Protein AF-A0A946B2T3-F1 (afdb_monomer)

Mean predicted aligned error: 13.82 Å

pLDDT: mean 82.98, std 15.38, range [39.34, 98.25]

Radius of gyration: 23.54 Å; Cα contacts (8 Å, |Δi|>4): 328; chains: 1; bounding box: 48×39×71 Å

Secondary structure (DSSP, 8-state):
-EEESS--HHHHHHHHHHHHHSSS---EEEEEEEE-TTS-EEEEEEEES--HHHHHHHHHSS--------HHHHHHHHTTTS-HHHHHHHHHHHHHHHHTT-EEEE-TTSSEEEEEEE-TTS-EEEEEEEETTSEEEE--TTGGGSGGG--HHHHHHHHHHHHHHTTT--B-SSSSTTS--EEEGGGGGSHHHHHHHHHHHHHHHHHHH-

Structure (mmCIF, N/CA/C/O backbone):
data_AF-A0A946B2T3-F1
#
_entry.id   AF-A0A946B2T3-F1
#
loop_
_atom_site.group_PDB
_atom_site.id
_atom_site.type_symbol
_atom_site.label_atom_id
_atom_site.label_alt_id
_atom_site.label_comp_id
_atom_site.label_asym_id
_atom_site.label_entity_id
_atom_site.label_seq_id
_atom_site.pdbx_PDB_ins_code
_atom_site.Cartn_x
_atom_site.Cartn_y
_atom_site.Cartn_z
_atom_site.occupancy
_atom_site.B_iso_or_equiv
_atom_site.auth_seq_id
_atom_site.auth_comp_id
_atom_site.auth_asym_id
_atom_site.auth_atom_id
_atom_site.pdbx_PDB_model_num
ATOM 1 N N . MET A 1 1 ? 16.101 4.778 -28.679 1.00 66.50 1 MET A N 1
ATOM 2 C CA . MET A 1 1 ? 15.670 3.715 -29.608 1.00 66.50 1 MET A CA 1
ATOM 3 C C . MET A 1 1 ? 15.866 4.226 -31.021 1.00 66.50 1 MET A C 1
ATOM 5 O O . MET A 1 1 ? 15.474 5.356 -31.284 1.00 66.50 1 MET A O 1
ATOM 9 N N . ILE A 1 2 ? 16.512 3.437 -31.874 1.00 76.81 2 ILE A N 1
ATOM 10 C CA . ILE A 1 2 ? 16.735 3.723 -33.295 1.00 76.81 2 ILE A CA 1
ATOM 11 C C . ILE A 1 2 ? 15.983 2.657 -34.097 1.00 76.81 2 ILE A C 1
ATOM 13 O O . ILE A 1 2 ? 16.088 1.474 -33.778 1.00 76.81 2 ILE A O 1
ATOM 17 N N . ALA A 1 3 ? 15.224 3.072 -35.110 1.00 76.69 3 ALA A N 1
ATOM 18 C CA . ALA A 1 3 ? 14.497 2.179 -36.009 1.00 76.69 3 ALA A CA 1
ATOM 19 C C . ALA A 1 3 ? 14.925 2.451 -37.454 1.00 76.69 3 ALA A C 1
ATOM 21 O O . ALA A 1 3 ? 14.998 3.613 -37.857 1.00 76.69 3 ALA A O 1
ATOM 22 N N . ALA A 1 4 ? 15.227 1.393 -38.205 1.00 74.00 4 ALA A N 1
ATOM 23 C CA . ALA A 1 4 ? 15.617 1.471 -39.611 1.00 74.00 4 ALA A CA 1
ATOM 24 C C . ALA A 1 4 ? 15.256 0.171 -40.347 1.00 74.00 4 ALA A C 1
ATOM 26 O O . ALA A 1 4 ? 15.191 -0.892 -39.729 1.00 74.00 4 ALA A O 1
ATOM 27 N N . ASP A 1 5 ? 15.055 0.249 -41.663 1.00 70.69 5 ASP A N 1
ATOM 28 C CA . ASP A 1 5 ? 14.779 -0.928 -42.506 1.00 70.69 5 ASP A CA 1
ATOM 29 C C . ASP A 1 5 ? 15.997 -1.866 -42.593 1.00 70.69 5 ASP A C 1
ATOM 31 O O . ASP A 1 5 ? 15.859 -3.087 -42.642 1.00 70.69 5 ASP A O 1
ATOM 35 N N . GLU A 1 6 ? 17.198 -1.286 -42.543 1.00 78.19 6 GLU A N 1
ATOM 36 C CA . GLU A 1 6 ? 18.473 -1.987 -42.431 1.00 78.19 6 GLU A CA 1
ATOM 37 C C . GLU A 1 6 ? 19.379 -1.222 -41.458 1.00 78.19 6 GLU A C 1
ATOM 39 O O . GLU A 1 6 ? 19.522 -0.001 -41.553 1.00 78.19 6 GLU A O 1
ATOM 44 N N . ILE A 1 7 ? 19.993 -1.932 -40.509 1.00 77.25 7 ILE A N 1
ATOM 45 C CA . ILE A 1 7 ? 20.981 -1.361 -39.587 1.00 77.25 7 ILE A CA 1
ATOM 46 C C . ILE A 1 7 ? 22.373 -1.819 -40.048 1.00 77.25 7 ILE A C 1
ATOM 48 O O . ILE A 1 7 ? 22.697 -3.001 -39.895 1.00 77.25 7 ILE A O 1
ATOM 52 N N . PRO A 1 8 ? 23.218 -0.913 -40.585 1.00 80.06 8 PRO A N 1
ATOM 53 C CA . PRO A 1 8 ? 24.577 -1.252 -40.996 1.00 80.06 8 PRO A CA 1
ATOM 54 C C . PRO A 1 8 ? 25.415 -1.787 -39.833 1.00 80.06 8 PRO A C 1
ATOM 56 O O . PRO A 1 8 ? 25.218 -1.405 -38.674 1.00 80.06 8 PRO A O 1
ATOM 59 N N . LEU A 1 9 ? 26.399 -2.633 -40.140 1.00 74.06 9 LEU A N 1
ATOM 60 C CA . LEU A 1 9 ? 27.255 -3.265 -39.133 1.00 74.06 9 LEU A CA 1
ATOM 61 C C . LEU A 1 9 ? 28.015 -2.231 -38.285 1.00 74.06 9 LEU A C 1
ATOM 63 O O . LEU A 1 9 ? 28.226 -2.430 -37.090 1.00 74.06 9 LEU A O 1
ATOM 67 N N . GLU A 1 10 ? 28.401 -1.109 -38.884 1.00 79.88 10 GLU A N 1
ATOM 68 C CA . GLU A 1 10 ? 29.052 0.016 -38.217 1.00 79.88 10 GLU A CA 1
ATOM 69 C C . GLU A 1 10 ? 28.128 0.657 -37.178 1.00 79.88 10 GLU A C 1
ATOM 71 O O . GLU A 1 10 ? 28.558 0.931 -36.058 1.00 79.88 10 GLU A O 1
ATOM 76 N N . LEU A 1 11 ? 26.845 0.837 -37.513 1.00 79.25 11 LEU A N 1
ATOM 77 C CA . LEU A 1 11 ? 25.851 1.385 -36.592 1.00 79.25 11 LEU A CA 1
ATOM 78 C C . LEU A 1 11 ? 25.544 0.396 -35.463 1.00 79.25 11 LEU A C 1
ATOM 80 O O . LEU A 1 11 ? 25.465 0.806 -34.308 1.00 79.25 11 LEU A O 1
ATOM 84 N N . ALA A 1 12 ? 25.461 -0.903 -35.763 1.00 74.25 12 ALA A N 1
ATOM 85 C CA . ALA A 1 12 ? 25.332 -1.949 -34.748 1.00 74.25 12 ALA A CA 1
ATOM 86 C C . ALA A 1 12 ? 26.493 -1.917 -33.734 1.00 74.25 12 ALA A C 1
ATOM 88 O O . ALA A 1 12 ? 26.259 -1.947 -32.528 1.00 74.25 12 ALA A O 1
ATOM 89 N N . ARG A 1 13 ? 27.739 -1.753 -34.203 1.00 76.62 13 ARG A N 1
ATOM 90 C CA . ARG A 1 13 ? 28.924 -1.620 -33.334 1.00 76.62 13 ARG A CA 1
ATOM 91 C C . ARG A 1 13 ? 28.908 -0.345 -32.490 1.00 76.62 13 ARG A C 1
ATOM 93 O O . ARG A 1 13 ? 29.336 -0.374 -31.341 1.00 76.62 13 ARG A O 1
ATOM 100 N N . ILE A 1 14 ? 28.415 0.770 -33.034 1.00 80.12 14 ILE A N 1
ATOM 101 C CA . ILE A 1 14 ? 28.253 2.018 -32.271 1.00 80.12 14 ILE A CA 1
ATOM 102 C C . ILE A 1 14 ? 27.206 1.834 -31.168 1.00 80.12 14 ILE A C 1
ATOM 104 O O . ILE A 1 14 ? 27.449 2.249 -30.038 1.00 80.12 14 ILE A O 1
ATOM 108 N N . LEU A 1 15 ? 26.077 1.181 -31.465 1.00 74.56 15 LEU A N 1
ATOM 109 C CA . LEU A 1 15 ? 25.045 0.864 -30.472 1.00 74.56 15 LEU A CA 1
ATOM 110 C C . LEU A 1 15 ? 25.603 0.012 -29.324 1.00 74.56 15 LEU A C 1
ATOM 112 O O . LEU A 1 15 ? 25.351 0.302 -28.155 1.00 74.56 15 LEU A O 1
ATOM 116 N N . GLU A 1 16 ? 26.410 -0.998 -29.646 1.00 72.44 16 GLU A N 1
ATOM 117 C CA . GLU A 1 16 ? 27.097 -1.829 -28.652 1.00 72.44 16 GLU A CA 1
ATOM 118 C C . GLU A 1 16 ? 28.101 -1.022 -27.821 1.00 72.44 16 GLU A C 1
ATOM 120 O O . GLU A 1 16 ? 28.077 -1.090 -26.594 1.00 72.44 16 GLU A O 1
ATOM 125 N N . PHE A 1 17 ? 28.927 -0.193 -28.463 1.00 76.81 17 PHE A N 1
ATOM 126 C CA . PHE A 1 17 ? 29.882 0.676 -27.775 1.00 76.81 17 PHE A CA 1
ATOM 127 C C . PHE A 1 17 ? 29.189 1.675 -26.835 1.00 76.81 17 PHE A C 1
ATOM 129 O O . PHE A 1 17 ? 29.637 1.887 -25.708 1.00 76.81 17 PHE A O 1
ATOM 136 N N . MET A 1 18 ? 28.064 2.261 -27.256 1.00 75.50 18 MET A N 1
ATOM 137 C CA . MET A 1 18 ? 27.253 3.136 -26.404 1.00 75.50 18 MET A CA 1
ATOM 138 C C . MET A 1 18 ? 26.724 2.384 -25.179 1.00 75.50 18 MET A C 1
ATOM 140 O O . MET A 1 18 ? 26.848 2.894 -24.066 1.00 75.50 18 MET A O 1
ATOM 144 N N . ASN A 1 19 ? 26.210 1.163 -25.359 1.00 68.50 19 ASN A N 1
ATOM 145 C CA . ASN A 1 19 ? 25.764 0.310 -24.252 1.00 68.50 19 ASN A CA 1
ATOM 146 C C . ASN A 1 19 ? 26.912 -0.095 -23.307 1.00 68.50 19 ASN A C 1
ATOM 148 O O . ASN A 1 19 ? 26.677 -0.340 -22.124 1.00 68.50 19 ASN A O 1
ATOM 152 N N . GLU A 1 20 ? 28.157 -0.158 -23.790 1.00 70.38 20 GLU A N 1
ATOM 153 C CA . GLU A 1 20 ? 29.329 -0.422 -22.947 1.00 70.38 20 GLU A CA 1
ATOM 154 C C . GLU A 1 20 ? 29.793 0.810 -22.147 1.00 70.38 20 GLU A C 1
ATOM 156 O O . GLU A 1 20 ? 30.277 0.653 -21.025 1.00 70.38 20 GLU A O 1
ATOM 161 N N . GLN A 1 21 ? 29.657 2.026 -22.690 1.00 75.00 21 GLN A N 1
ATOM 162 C CA . GLN A 1 21 ? 30.207 3.252 -22.087 1.00 75.00 21 GLN A CA 1
ATOM 163 C C . GLN A 1 21 ? 29.181 4.106 -21.323 1.00 75.00 21 GLN A C 1
ATOM 165 O O . GLN A 1 21 ? 29.567 4.948 -20.508 1.00 75.00 21 GLN A O 1
ATOM 170 N N . MET A 1 22 ? 27.878 3.929 -21.566 1.00 69.00 22 MET A N 1
ATOM 171 C CA . MET A 1 22 ? 26.821 4.785 -21.014 1.00 69.00 22 MET A CA 1
ATOM 172 C C . MET A 1 22 ? 25.954 4.067 -19.970 1.00 69.00 22 MET A C 1
ATOM 174 O O . MET A 1 22 ? 25.703 2.870 -20.045 1.00 69.00 22 MET A O 1
ATOM 178 N N . ARG A 1 23 ? 25.402 4.827 -19.009 1.00 59.84 23 ARG A N 1
ATOM 179 C CA . ARG A 1 23 ? 24.324 4.366 -18.103 1.00 59.84 23 ARG A CA 1
ATOM 180 C C . ARG A 1 23 ? 22.944 4.485 -18.763 1.00 59.84 23 ARG A C 1
ATOM 182 O O . ARG A 1 23 ? 21.999 4.973 -18.148 1.00 59.84 23 ARG A O 1
ATOM 189 N N . ALA A 1 24 ? 22.857 4.136 -20.037 1.00 62.41 24 ALA A N 1
ATOM 190 C CA . ALA A 1 24 ? 21.640 4.219 -20.823 1.00 62.41 24 ALA A CA 1
ATOM 191 C C . ALA A 1 24 ? 21.632 3.076 -21.832 1.00 62.41 24 ALA A C 1
ATOM 193 O O . ALA A 1 24 ? 22.679 2.725 -22.369 1.00 62.41 24 ALA A O 1
ATOM 194 N N . GLU A 1 25 ? 20.451 2.525 -22.084 1.00 64.94 25 GLU A N 1
ATOM 195 C CA . GLU A 1 25 ? 20.278 1.462 -23.064 1.00 64.94 25 GLU A CA 1
ATOM 196 C C . GLU A 1 25 ? 19.869 2.056 -24.408 1.00 64.94 25 GLU A C 1
ATOM 198 O O . GLU A 1 25 ? 18.877 2.787 -24.526 1.00 64.94 25 GLU A O 1
ATOM 203 N N . VAL A 1 26 ? 20.640 1.732 -25.438 1.00 75.62 26 VAL A N 1
ATOM 204 C CA . VAL A 1 26 ? 20.340 2.086 -26.816 1.00 75.62 26 VAL A CA 1
ATOM 205 C C . VAL A 1 26 ? 19.987 0.817 -27.573 1.00 75.62 26 VAL A C 1
ATOM 207 O O . VAL A 1 26 ? 20.799 -0.091 -27.741 1.00 75.62 26 VAL A O 1
ATOM 210 N N . TRP A 1 27 ? 18.739 0.789 -28.026 1.00 77.50 27 TRP A N 1
ATOM 211 C CA . TRP A 1 27 ? 18.151 -0.311 -28.775 1.00 77.50 27 TRP A CA 1
ATOM 212 C C . TRP A 1 27 ? 18.045 0.059 -30.250 1.00 77.50 27 TRP A C 1
ATOM 214 O O . TRP A 1 27 ? 17.511 1.129 -30.572 1.00 77.50 27 TRP A O 1
ATOM 224 N N . GLY A 1 28 ? 18.537 -0.824 -31.117 1.00 79.19 28 GLY A N 1
ATOM 225 C CA . GLY A 1 28 ? 18.289 -0.805 -32.555 1.00 79.19 28 GLY A CA 1
ATOM 226 C C . GLY A 1 28 ? 17.231 -1.843 -32.916 1.00 79.19 28 GLY A C 1
ATOM 227 O O . GLY A 1 28 ? 17.354 -3.001 -32.521 1.00 79.19 28 GLY A O 1
ATOM 228 N N . VAL A 1 29 ? 16.201 -1.441 -33.656 1.00 78.50 29 VAL A N 1
ATOM 229 C CA . VAL A 1 29 ? 15.195 -2.358 -34.206 1.00 78.50 29 VAL A CA 1
ATOM 230 C C . VAL A 1 29 ? 15.265 -2.295 -35.726 1.00 78.50 29 VAL A C 1
ATOM 232 O O . VAL A 1 29 ? 15.015 -1.247 -36.320 1.00 78.50 29 VAL A O 1
ATOM 235 N N . GLU A 1 30 ? 15.625 -3.421 -36.334 1.00 77.31 30 GLU A N 1
ATOM 236 C CA . GLU A 1 30 ? 15.631 -3.627 -37.780 1.00 77.31 30 GLU A CA 1
ATOM 237 C C . GLU A 1 30 ? 14.353 -4.377 -38.180 1.00 77.31 30 GLU A C 1
ATOM 239 O O . GLU A 1 30 ? 14.045 -5.426 -37.608 1.00 77.31 30 GLU A O 1
ATOM 244 N N . LEU A 1 31 ? 13.592 -3.847 -39.140 1.00 75.44 31 LEU A N 1
ATOM 245 C CA . LEU A 1 31 ? 12.336 -4.443 -39.606 1.00 75.44 31 LEU A CA 1
ATOM 246 C C . LEU A 1 31 ? 12.460 -4.852 -41.074 1.00 75.44 31 LEU A C 1
ATOM 248 O O . LEU A 1 31 ? 12.193 -4.062 -41.974 1.00 75.44 31 LEU A O 1
ATOM 252 N N . ARG A 1 32 ? 12.819 -6.115 -41.325 1.00 74.62 32 ARG A N 1
ATOM 253 C CA . ARG A 1 32 ? 12.816 -6.662 -42.690 1.00 74.62 32 ARG A CA 1
ATOM 254 C C . ARG A 1 32 ? 11.425 -7.161 -43.044 1.00 74.62 32 ARG A C 1
ATOM 256 O O . ARG A 1 32 ? 10.779 -7.794 -42.214 1.00 74.62 32 ARG A O 1
ATOM 263 N N . TYR A 1 33 ? 10.980 -6.951 -44.278 1.00 68.38 33 TYR A N 1
ATOM 264 C CA . TYR A 1 33 ? 9.788 -7.610 -44.806 1.00 68.38 33 TYR A CA 1
ATOM 265 C C . TYR A 1 33 ? 10.139 -8.498 -45.997 1.00 68.38 33 TYR A C 1
ATOM 267 O O . TYR A 1 33 ? 11.017 -8.175 -46.793 1.00 68.38 33 TYR A O 1
ATOM 275 N N . TYR A 1 34 ? 9.434 -9.617 -46.118 1.00 73.25 34 TYR A N 1
ATOM 276 C CA . TYR A 1 34 ? 9.505 -10.527 -47.256 1.00 73.25 34 TYR A CA 1
ATOM 277 C C . TYR A 1 34 ? 8.118 -10.635 -47.872 1.00 73.25 34 TYR A C 1
ATOM 279 O O . TYR A 1 34 ? 7.134 -10.789 -47.148 1.00 73.25 34 TYR A O 1
ATOM 287 N N . GLU A 1 35 ? 8.031 -10.558 -49.195 1.00 76.44 35 GLU A N 1
ATOM 288 C CA . GLU A 1 35 ? 6.780 -10.746 -49.924 1.00 76.44 35 GLU A CA 1
ATOM 289 C C . GLU A 1 35 ? 6.766 -12.150 -50.536 1.00 76.44 35 GLU A C 1
ATOM 291 O O . GLU A 1 35 ? 7.668 -12.530 -51.284 1.00 76.44 35 GLU A O 1
ATOM 296 N N . ALA A 1 36 ? 5.770 -12.949 -50.164 1.00 71.75 36 ALA A N 1
ATOM 297 C CA . ALA A 1 36 ? 5.510 -14.243 -50.767 1.00 71.75 36 ALA A CA 1
ATOM 298 C C . ALA A 1 36 ? 4.881 -14.053 -52.153 1.00 71.75 36 ALA A C 1
ATOM 300 O O . ALA A 1 36 ? 4.205 -13.062 -52.424 1.00 71.75 36 ALA A O 1
ATOM 301 N N . SER A 1 37 ? 5.055 -15.039 -53.031 1.00 73.38 37 SER A N 1
ATOM 302 C CA . SER A 1 37 ? 4.544 -15.019 -54.410 1.00 73.38 37 SER A CA 1
ATOM 303 C C . SER A 1 37 ? 3.012 -14.939 -54.528 1.00 73.38 37 SER A C 1
ATOM 305 O O . SER A 1 37 ? 2.501 -14.730 -55.622 1.00 73.38 37 SER A O 1
ATOM 307 N N . ASP A 1 38 ? 2.281 -15.086 -53.421 1.00 79.06 38 ASP A N 1
ATOM 308 C CA . ASP A 1 38 ? 0.829 -14.902 -53.317 1.00 79.06 38 ASP A CA 1
ATOM 309 C C . ASP A 1 38 ? 0.416 -13.534 -52.727 1.00 79.06 38 ASP A C 1
ATOM 311 O O . ASP A 1 38 ? -0.749 -13.331 -52.388 1.00 79.06 38 ASP A O 1
ATOM 315 N N . GLY A 1 39 ? 1.359 -12.594 -52.599 1.00 74.06 39 GLY A N 1
ATOM 316 C CA . GLY A 1 39 ? 1.125 -11.229 -52.117 1.00 74.06 39 GLY A CA 1
ATOM 317 C C . GLY A 1 39 ? 1.104 -11.082 -50.592 1.00 74.06 39 GLY A C 1
ATOM 318 O O . GLY A 1 39 ? 0.871 -9.982 -50.085 1.00 74.06 39 GLY A O 1
ATOM 319 N N . ARG A 1 40 ? 1.354 -12.154 -49.825 1.00 72.69 40 ARG A N 1
ATOM 320 C CA . ARG A 1 40 ? 1.469 -12.064 -48.360 1.00 72.69 40 ARG A CA 1
ATOM 321 C C . ARG A 1 40 ? 2.811 -11.465 -47.952 1.00 72.69 40 ARG A C 1
ATOM 323 O O . ARG A 1 40 ? 3.861 -11.921 -48.391 1.00 72.69 40 ARG A O 1
ATOM 330 N N . ARG A 1 41 ? 2.780 -10.472 -47.061 1.00 74.00 41 ARG A N 1
ATOM 331 C CA . ARG A 1 41 ? 3.979 -9.839 -46.496 1.00 74.00 41 ARG A CA 1
ATOM 332 C C . ARG A 1 41 ? 4.252 -10.359 -45.090 1.00 74.00 41 ARG A C 1
ATOM 334 O O . ARG A 1 41 ? 3.385 -10.275 -44.224 1.00 74.00 41 ARG A O 1
ATOM 341 N N . THR A 1 42 ? 5.464 -10.848 -44.863 1.00 68.62 42 THR A N 1
ATOM 342 C CA . THR A 1 42 ? 5.950 -11.295 -43.554 1.00 68.62 42 THR A CA 1
ATOM 343 C C . THR A 1 42 ? 6.985 -10.309 -43.043 1.00 68.62 42 THR A C 1
ATOM 345 O O . THR A 1 42 ? 7.994 -10.088 -43.707 1.00 68.62 42 THR A O 1
ATOM 348 N N . LEU A 1 43 ? 6.757 -9.749 -41.856 1.00 70.44 43 LEU A N 1
ATOM 349 C CA . LEU A 1 43 ? 7.726 -8.911 -41.151 1.00 70.44 43 LEU A CA 1
ATOM 350 C C . LEU A 1 43 ? 8.600 -9.779 -40.239 1.00 70.44 43 LEU A C 1
ATOM 352 O O . LEU A 1 43 ? 8.086 -10.582 -39.464 1.00 70.44 43 LEU A O 1
ATOM 356 N N . VAL A 1 44 ? 9.915 -9.598 -40.319 1.00 70.25 44 VAL A N 1
ATOM 357 C CA . VAL A 1 44 ? 10.922 -10.267 -39.493 1.00 70.25 44 VAL A CA 1
ATOM 358 C C . VAL A 1 44 ? 11.691 -9.193 -38.719 1.00 70.25 44 VAL A C 1
ATOM 360 O O . VAL A 1 44 ? 12.620 -8.591 -39.267 1.00 70.25 44 VAL A O 1
ATOM 363 N N . PRO A 1 45 ? 11.302 -8.911 -37.463 1.00 73.12 45 PRO A N 1
ATOM 364 C CA . PRO A 1 45 ? 12.034 -7.983 -36.616 1.00 73.12 45 PRO A CA 1
ATOM 365 C C . PRO A 1 45 ? 13.353 -8.602 -36.142 1.00 73.12 45 PRO A C 1
ATOM 367 O O . PRO A 1 45 ? 13.399 -9.764 -35.733 1.00 73.12 45 PRO A O 1
ATOM 370 N N . ARG A 1 46 ? 14.419 -7.802 -36.133 1.00 74.81 46 ARG A N 1
ATOM 371 C CA . ARG A 1 46 ? 15.700 -8.122 -35.499 1.00 74.81 46 ARG A CA 1
ATOM 372 C C . ARG A 1 46 ? 16.064 -7.018 -34.513 1.00 74.81 46 ARG A C 1
ATOM 374 O O . ARG A 1 46 ? 16.110 -5.844 -34.869 1.00 74.81 46 ARG A O 1
ATOM 381 N N . ILE A 1 47 ? 16.336 -7.404 -33.270 1.00 71.81 47 ILE A N 1
ATOM 382 C CA . ILE A 1 47 ? 16.772 -6.489 -32.211 1.00 71.81 47 ILE A CA 1
ATOM 383 C C . ILE A 1 47 ? 18.302 -6.518 -32.138 1.00 71.81 47 ILE A C 1
ATOM 385 O O . ILE A 1 47 ? 18.915 -7.585 -32.158 1.00 71.81 47 ILE A O 1
ATOM 389 N N . ILE A 1 48 ? 18.914 -5.338 -32.072 1.00 69.88 48 ILE A N 1
ATOM 390 C CA . ILE A 1 48 ? 20.362 -5.130 -31.979 1.00 69.88 48 ILE A CA 1
ATOM 391 C C . ILE A 1 48 ? 20.652 -4.317 -30.711 1.00 69.88 48 ILE A C 1
ATOM 393 O O . ILE A 1 48 ? 19.960 -3.338 -30.423 1.00 69.88 48 ILE A O 1
ATOM 397 N N . GLY A 1 49 ? 21.671 -4.728 -29.951 1.00 59.38 49 GLY A N 1
ATOM 398 C CA . GLY A 1 49 ? 22.000 -4.177 -28.626 1.00 59.38 49 GLY A CA 1
ATOM 399 C C . GLY A 1 49 ? 21.627 -5.090 -27.448 1.00 59.38 49 GLY A C 1
ATOM 400 O O . GLY A 1 49 ? 22.019 -4.805 -26.316 1.00 59.38 49 GLY A O 1
ATOM 401 N N . ASP A 1 50 ? 20.958 -6.219 -27.712 1.00 57.53 50 ASP A N 1
ATOM 402 C CA . ASP A 1 50 ? 20.648 -7.270 -26.731 1.00 57.53 50 ASP A CA 1
ATOM 403 C C . ASP A 1 50 ? 21.862 -8.193 -26.499 1.00 57.53 50 ASP A C 1
ATOM 405 O O . ASP A 1 50 ? 21.925 -9.322 -26.985 1.00 57.53 50 ASP A O 1
ATOM 409 N N . THR A 1 51 ? 22.911 -7.680 -25.852 1.00 59.09 51 THR A N 1
ATOM 410 C CA . THR A 1 51 ? 24.142 -8.454 -25.608 1.00 59.09 51 THR A CA 1
ATOM 411 C C . THR A 1 51 ? 24.195 -8.990 -24.179 1.00 59.09 51 THR A C 1
ATOM 413 O O . THR A 1 51 ? 23.841 -8.313 -23.219 1.00 59.09 51 THR A O 1
ATOM 416 N N . ALA A 1 52 ? 24.752 -10.188 -23.981 1.00 50.72 52 ALA A N 1
ATOM 417 C CA . ALA A 1 52 ? 24.930 -10.760 -22.640 1.00 50.72 52 ALA A CA 1
ATOM 418 C C . ALA A 1 52 ? 25.713 -9.837 -21.677 1.00 50.72 52 ALA A C 1
ATOM 420 O O . ALA A 1 52 ? 25.543 -9.914 -20.463 1.00 50.72 52 ALA A O 1
ATOM 421 N N . LYS A 1 53 ? 26.548 -8.924 -22.199 1.00 49.28 53 LYS A N 1
ATOM 422 C CA . LYS A 1 53 ? 27.272 -7.920 -21.407 1.00 49.28 53 LYS A CA 1
ATOM 423 C C . LYS A 1 53 ? 26.394 -6.766 -20.908 1.00 49.28 53 LYS A C 1
ATOM 425 O O . LYS A 1 53 ? 26.642 -6.307 -19.795 1.00 49.28 53 LYS A O 1
ATOM 430 N N . SER A 1 54 ? 25.381 -6.315 -21.657 1.00 47.16 54 SER A N 1
ATOM 431 C CA . SER A 1 54 ? 24.403 -5.341 -21.136 1.00 47.16 54 SER A CA 1
ATOM 432 C C . SER A 1 54 ? 23.590 -5.971 -19.999 1.00 47.16 54 SER A C 1
ATOM 434 O O . SER A 1 54 ? 23.414 -5.357 -18.944 1.00 47.16 54 SER A O 1
ATOM 436 N N . TYR A 1 55 ? 23.262 -7.261 -20.134 1.00 42.41 55 TYR A N 1
ATOM 437 C CA . TYR A 1 55 ? 22.726 -8.085 -19.048 1.00 42.41 55 TYR A CA 1
ATOM 438 C C . TYR A 1 55 ? 23.685 -8.179 -17.847 1.00 42.41 55 TYR A C 1
ATOM 440 O O . TYR A 1 55 ? 23.269 -8.005 -16.705 1.00 42.41 55 TYR A O 1
ATOM 448 N N . LEU A 1 56 ? 24.986 -8.387 -18.071 1.00 42.47 56 LEU A N 1
ATOM 449 C CA . LEU A 1 56 ? 25.969 -8.469 -16.984 1.00 42.47 56 LEU A CA 1
ATOM 450 C C . LEU A 1 56 ? 26.224 -7.124 -16.288 1.00 42.47 56 LEU A C 1
ATOM 452 O O . LEU A 1 56 ? 26.439 -7.094 -15.079 1.00 42.47 56 LEU A O 1
ATOM 456 N N . ASN A 1 57 ? 26.168 -5.997 -17.001 1.00 49.28 57 ASN A N 1
ATOM 457 C CA . ASN A 1 57 ? 26.241 -4.666 -16.390 1.00 49.28 57 ASN A CA 1
ATOM 458 C C . ASN A 1 57 ? 24.993 -4.364 -15.538 1.00 49.28 57 ASN A C 1
ATOM 460 O O . ASN A 1 57 ? 25.118 -3.726 -14.490 1.00 49.28 57 ASN A O 1
ATOM 464 N N . ARG A 1 58 ? 23.821 -4.909 -15.906 1.00 48.12 58 ARG A N 1
ATOM 465 C CA . ARG A 1 58 ? 22.622 -4.939 -15.049 1.00 48.12 58 ARG A CA 1
ATOM 466 C C . ARG A 1 58 ? 22.853 -5.773 -13.782 1.00 48.12 58 ARG A C 1
ATOM 468 O O . ARG A 1 58 ? 22.423 -5.360 -12.703 1.00 48.12 58 ARG A O 1
ATOM 475 N N . THR A 1 59 ? 23.577 -6.894 -13.876 1.00 41.94 59 THR A N 1
ATOM 476 C CA . THR A 1 59 ? 23.842 -7.800 -12.739 1.00 41.94 59 THR A CA 1
ATOM 477 C C . THR A 1 59 ? 25.051 -7.427 -11.880 1.00 41.94 59 THR A C 1
ATOM 479 O O . THR A 1 59 ? 25.147 -7.871 -10.746 1.00 41.94 59 THR A O 1
ATOM 482 N N . ARG A 1 60 ? 25.998 -6.615 -12.364 1.00 43.00 60 ARG A N 1
ATOM 483 C CA . ARG A 1 60 ? 27.233 -6.304 -11.613 1.00 43.00 60 ARG A CA 1
ATOM 484 C C . ARG A 1 60 ? 27.011 -5.319 -10.457 1.00 43.00 60 ARG A C 1
ATOM 486 O O . ARG A 1 60 ? 27.805 -5.298 -9.524 1.00 43.00 60 ARG A O 1
ATOM 493 N N . ASN A 1 61 ? 25.917 -4.553 -10.504 1.00 39.34 61 ASN A N 1
ATOM 494 C CA . ASN A 1 61 ? 25.470 -3.646 -9.436 1.00 39.34 61 ASN A CA 1
ATOM 495 C C . ASN A 1 61 ? 24.177 -4.093 -8.740 1.00 39.34 61 ASN A C 1
ATOM 497 O O . ASN A 1 61 ? 23.766 -3.467 -7.763 1.00 39.34 61 ASN A O 1
ATOM 501 N N . SER A 1 62 ? 23.536 -5.166 -9.202 1.00 42.38 62 SER A N 1
ATOM 502 C CA . SER A 1 62 ? 22.502 -5.833 -8.423 1.00 42.38 62 SER A CA 1
ATOM 503 C C . SER A 1 62 ? 23.164 -6.985 -7.679 1.00 42.38 62 SER A C 1
ATOM 505 O O . SER A 1 62 ? 23.682 -7.922 -8.277 1.00 42.38 62 SER A O 1
ATOM 507 N N . ARG A 1 63 ? 23.164 -6.925 -6.340 1.00 41.44 63 ARG A N 1
ATOM 508 C CA . ARG A 1 63 ? 23.264 -8.156 -5.544 1.00 41.44 63 ARG A CA 1
ATOM 509 C C . ARG A 1 63 ? 22.323 -9.169 -6.198 1.00 41.44 63 ARG A C 1
ATOM 511 O O . ARG A 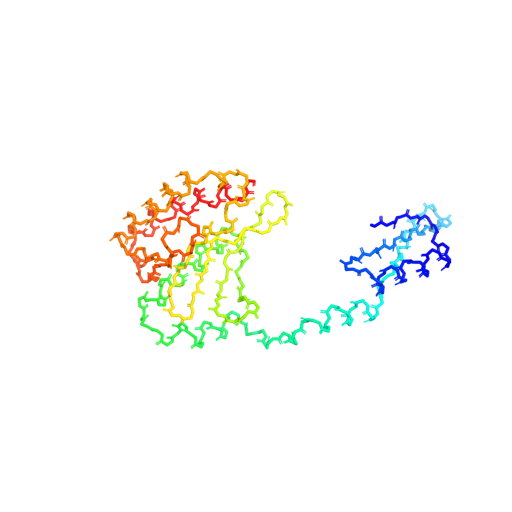1 63 ? 21.210 -8.772 -6.552 1.00 41.44 63 ARG A O 1
ATOM 518 N N . ALA A 1 64 ? 22.774 -10.414 -6.380 1.00 41.19 64 ALA A N 1
ATOM 519 C CA . ALA A 1 64 ? 21.889 -11.501 -6.792 1.00 41.19 64 ALA A CA 1
ATOM 520 C C . ALA A 1 64 ? 20.565 -11.333 -6.030 1.00 41.19 64 ALA A C 1
ATOM 522 O O . ALA A 1 64 ? 20.641 -11.099 -4.814 1.00 41.19 64 ALA A O 1
ATOM 523 N N . PRO A 1 65 ? 19.399 -11.320 -6.711 1.00 44.09 65 PRO A N 1
ATOM 524 C CA . PRO A 1 65 ? 18.132 -11.173 -6.019 1.00 44.09 65 PRO A CA 1
ATOM 525 C C . PRO A 1 65 ? 18.140 -12.179 -4.876 1.00 44.09 65 PRO A C 1
ATOM 527 O O . PRO A 1 65 ? 18.430 -13.359 -5.101 1.00 44.09 65 PRO A O 1
ATOM 530 N N . ALA A 1 66 ? 17.923 -11.705 -3.647 1.00 47.62 66 ALA A N 1
ATOM 531 C CA . ALA A 1 66 ? 17.635 -12.622 -2.557 1.00 47.62 66 ALA A CA 1
ATOM 532 C C . ALA A 1 66 ? 16.519 -13.563 -3.048 1.00 47.62 66 ALA A C 1
ATOM 534 O O . ALA A 1 66 ? 15.686 -13.101 -3.838 1.00 47.62 66 ALA A O 1
ATOM 535 N N . PRO A 1 67 ? 16.527 -14.855 -2.669 1.00 50.50 67 PRO A N 1
ATOM 536 C CA . PRO A 1 67 ? 15.500 -15.792 -3.106 1.00 50.50 67 PRO A CA 1
ATOM 537 C C . PRO A 1 67 ? 14.134 -15.122 -2.974 1.00 50.50 67 PRO A C 1
ATOM 539 O O . PRO A 1 67 ? 13.786 -14.650 -1.890 1.00 50.50 67 PRO A O 1
ATOM 542 N N . HIS A 1 68 ? 13.426 -14.971 -4.094 1.00 66.62 68 HIS A N 1
ATOM 543 C CA . HIS A 1 68 ? 12.126 -14.320 -4.101 1.00 66.62 68 HIS A CA 1
ATOM 544 C C . HIS A 1 68 ? 11.165 -15.264 -3.385 1.00 66.62 68 HIS A C 1
ATOM 546 O O . HIS A 1 68 ? 10.673 -16.221 -3.978 1.00 66.62 68 HIS A O 1
ATOM 552 N N . ILE A 1 69 ? 10.960 -15.038 -2.091 1.00 80.94 69 ILE A N 1
ATOM 553 C CA . ILE A 1 69 ? 9.944 -15.737 -1.313 1.00 80.94 69 ILE A CA 1
ATOM 554 C C . ILE A 1 69 ? 8.588 -15.504 -1.986 1.00 80.94 69 ILE A C 1
ATOM 556 O O . ILE A 1 69 ? 8.282 -14.384 -2.413 1.00 80.94 69 ILE A O 1
ATOM 560 N N . SER A 1 70 ? 7.813 -16.570 -2.181 1.00 86.25 70 SER A N 1
ATOM 561 C CA . SER A 1 70 ? 6.471 -16.426 -2.739 1.00 86.25 70 SER A CA 1
ATOM 562 C C . SER A 1 70 ? 5.595 -15.640 -1.757 1.00 86.25 70 SER A C 1
ATOM 564 O O . SER A 1 70 ? 5.886 -15.583 -0.562 1.00 86.25 70 SER A O 1
ATOM 566 N N . GLN A 1 71 ? 4.519 -15.012 -2.236 1.00 86.25 71 GLN A N 1
ATOM 567 C CA . GLN A 1 71 ? 3.582 -14.343 -1.329 1.00 86.25 71 GLN A CA 1
ATOM 568 C C . GLN A 1 71 ? 3.008 -15.329 -0.303 1.00 86.25 71 GLN A C 1
ATOM 570 O O . GLN A 1 71 ? 2.872 -14.976 0.863 1.00 86.25 71 GLN A O 1
ATOM 575 N N . GLU A 1 72 ? 2.703 -16.555 -0.725 1.00 86.75 72 GLU A N 1
ATOM 576 C CA . GLU A 1 72 ? 2.182 -17.604 0.149 1.00 86.75 72 GLU A CA 1
ATOM 577 C C . GLU A 1 72 ? 3.190 -17.973 1.242 1.00 86.75 72 GLU A C 1
ATOM 579 O O . GLU A 1 72 ? 2.857 -17.877 2.420 1.00 86.75 72 GLU A O 1
ATOM 584 N N . ASP A 1 73 ? 4.437 -18.279 0.874 1.00 89.56 73 ASP A N 1
ATOM 585 C CA . ASP A 1 73 ? 5.495 -18.595 1.842 1.00 89.56 73 ASP A CA 1
ATOM 586 C C . ASP A 1 73 ? 5.748 -17.422 2.797 1.00 89.56 73 ASP A C 1
ATOM 588 O O . ASP A 1 73 ? 5.942 -17.615 3.994 1.00 89.56 73 ASP A O 1
ATOM 592 N N . TRP A 1 74 ? 5.692 -16.188 2.289 1.00 93.31 74 TRP A N 1
ATOM 593 C CA . TRP A 1 74 ? 5.861 -14.988 3.102 1.00 93.31 74 TRP A CA 1
ATOM 594 C C . TRP A 1 74 ? 4.735 -14.835 4.131 1.00 93.31 74 TRP A C 1
ATOM 596 O O . TRP A 1 74 ? 4.991 -14.501 5.288 1.00 93.31 74 TRP A O 1
ATOM 606 N N . LEU A 1 75 ? 3.486 -15.097 3.734 1.00 92.75 75 LEU A N 1
ATOM 607 C CA . LEU A 1 75 ? 2.342 -15.078 4.646 1.00 92.75 75 LEU A CA 1
ATOM 608 C C . LEU A 1 75 ? 2.447 -16.201 5.685 1.00 92.75 75 LEU A C 1
ATOM 610 O O . LEU A 1 75 ? 2.211 -15.944 6.865 1.00 92.75 75 LEU A O 1
ATOM 614 N N . GLN A 1 76 ? 2.861 -17.402 5.274 1.00 93.44 76 GLN A N 1
ATOM 615 C CA . GLN A 1 76 ? 3.095 -18.533 6.177 1.00 93.44 76 GLN A CA 1
ATOM 616 C C . GLN A 1 76 ? 4.198 -18.244 7.201 1.00 93.44 76 GLN A C 1
ATOM 618 O O . GLN A 1 76 ? 4.060 -18.579 8.375 1.00 93.44 76 GLN A O 1
ATOM 623 N N . GLU A 1 77 ? 5.288 -17.604 6.781 1.00 94.69 77 GLU A N 1
ATOM 624 C CA . GLU A 1 77 ? 6.423 -17.322 7.659 1.00 94.69 77 GLU A CA 1
ATOM 625 C C . GLU A 1 77 ? 6.135 -16.174 8.636 1.00 94.69 77 GLU A C 1
ATOM 627 O O . GLU A 1 77 ? 6.482 -16.270 9.815 1.00 94.69 77 GLU A O 1
ATOM 632 N N . TYR A 1 78 ? 5.507 -15.089 8.167 1.00 95.50 78 TYR A N 1
ATOM 633 C CA . TYR A 1 78 ? 5.422 -13.845 8.940 1.00 95.50 78 TYR A CA 1
ATOM 634 C C . TYR A 1 78 ? 4.040 -13.517 9.488 1.00 95.50 78 TYR A C 1
ATOM 636 O O . TYR A 1 78 ? 3.963 -12.846 10.512 1.00 95.50 78 TYR A O 1
ATOM 644 N N . ILE A 1 79 ? 2.961 -13.944 8.830 1.00 97.19 79 ILE A N 1
ATOM 645 C CA . ILE A 1 79 ? 1.597 -13.530 9.190 1.00 97.19 79 ILE A CA 1
ATOM 646 C C . ILE A 1 79 ? 0.840 -14.640 9.917 1.00 97.19 79 ILE A C 1
ATOM 648 O O . ILE A 1 79 ? 0.188 -14.355 10.919 1.00 97.19 79 ILE A O 1
ATOM 652 N N . GLU A 1 80 ? 0.947 -15.894 9.473 1.00 94.81 80 GLU A N 1
ATOM 653 C CA . GLU A 1 80 ? 0.302 -17.040 10.136 1.00 94.81 80 GLU A CA 1
ATOM 654 C C . GLU A 1 80 ? 0.654 -17.184 11.629 1.00 94.81 80 GLU A C 1
ATOM 656 O O . GLU A 1 80 ? -0.246 -17.498 12.410 1.00 94.81 80 GLU A O 1
ATOM 661 N N . PRO A 1 81 ? 1.899 -16.918 12.083 1.00 97.38 81 PRO A N 1
ATOM 662 C CA . PRO A 1 81 ? 2.234 -17.003 13.506 1.00 97.38 81 PRO A CA 1
ATOM 663 C C . PRO A 1 81 ? 1.712 -15.835 14.360 1.00 97.38 81 PRO A C 1
ATOM 665 O O . PRO A 1 81 ? 1.844 -15.886 15.586 1.00 97.38 81 PRO A O 1
ATOM 668 N N . LEU A 1 82 ? 1.190 -14.762 13.750 1.00 95.31 82 LEU A N 1
ATOM 669 C CA . LEU A 1 82 ? 0.677 -13.597 14.477 1.00 95.31 82 LEU A CA 1
ATOM 670 C C . LEU A 1 82 ? -0.671 -13.900 15.139 1.00 95.31 82 LEU A C 1
ATOM 672 O O . LEU A 1 82 ? -1.282 -14.950 14.939 1.00 95.31 82 LEU A O 1
ATOM 676 N N . ASP A 1 83 ? -1.159 -12.965 15.957 1.00 96.62 83 ASP A N 1
ATOM 677 C CA . ASP A 1 83 ? -2.466 -13.142 16.573 1.00 96.62 83 ASP A CA 1
ATOM 678 C C . ASP A 1 83 ? -3.585 -13.226 15.505 1.00 96.62 83 ASP A C 1
ATOM 680 O O . ASP A 1 83 ? -3.515 -12.559 14.463 1.00 96.62 83 ASP A O 1
ATOM 684 N N . PRO A 1 84 ? -4.662 -13.998 15.760 1.00 97.44 84 PRO A N 1
ATOM 685 C CA . PRO A 1 84 ? -5.699 -14.242 14.757 1.00 97.44 84 PRO A CA 1
ATOM 686 C C . PRO A 1 84 ? -6.402 -12.985 14.234 1.00 97.44 84 PRO A C 1
ATOM 688 O O . PRO A 1 84 ? -6.922 -12.999 13.119 1.00 97.44 84 PRO A O 1
ATOM 691 N N . ARG A 1 85 ? -6.457 -11.898 15.018 1.00 97.19 85 ARG A N 1
ATOM 692 C CA . ARG A 1 85 ? -7.131 -10.665 14.586 1.00 97.19 85 ARG A CA 1
ATOM 693 C C . ARG A 1 85 ? -6.246 -9.883 13.628 1.00 97.19 85 ARG A C 1
ATOM 695 O O . ARG A 1 85 ? -6.763 -9.347 12.653 1.00 97.19 85 ARG A O 1
ATOM 702 N N . THR A 1 86 ? -4.942 -9.841 13.881 1.00 97.50 86 THR A N 1
ATOM 703 C CA . THR A 1 86 ? -3.969 -9.231 12.970 1.00 97.50 86 THR A CA 1
ATOM 704 C C . THR A 1 86 ? -3.924 -9.973 11.643 1.00 97.50 86 THR A C 1
ATOM 706 O O . THR A 1 86 ? -4.051 -9.328 10.602 1.00 97.50 86 THR A O 1
ATOM 709 N N . LYS A 1 87 ? -3.867 -11.313 11.662 1.00 97.50 87 LYS A N 1
ATOM 710 C CA . LYS A 1 87 ? -3.971 -12.131 10.443 1.00 97.50 87 LYS A CA 1
ATOM 711 C C . LYS A 1 87 ? -5.244 -11.808 9.653 1.00 97.50 87 LYS A C 1
ATOM 713 O O . LYS A 1 87 ? -5.156 -11.429 8.492 1.00 97.50 87 LYS A O 1
ATOM 718 N N . ALA A 1 88 ? -6.411 -11.868 10.299 1.00 97.19 88 ALA A N 1
ATOM 719 C CA . ALA A 1 88 ? -7.683 -11.568 9.638 1.00 97.19 88 ALA A CA 1
ATOM 720 C C . ALA A 1 88 ? -7.717 -10.147 9.045 1.00 97.19 88 ALA A C 1
ATOM 722 O O . ALA A 1 88 ? -8.285 -9.921 7.983 1.00 97.19 88 ALA A O 1
ATOM 723 N N . GLY A 1 89 ? -7.090 -9.179 9.716 1.00 98.00 89 GLY A N 1
ATOM 724 C CA . GLY A 1 89 ? -6.925 -7.826 9.195 1.00 98.00 89 GLY A CA 1
ATOM 725 C C . GLY A 1 89 ? -6.039 -7.746 7.948 1.00 98.00 89 GLY A C 1
ATOM 726 O O . GLY A 1 89 ? -6.340 -6.982 7.031 1.00 98.00 89 GLY A O 1
ATOM 727 N N . VAL A 1 90 ? -4.956 -8.527 7.903 1.00 98.25 90 VAL A N 1
ATOM 728 C CA . VAL A 1 90 ? -4.086 -8.648 6.724 1.00 98.25 90 VAL A CA 1
ATOM 729 C C . VAL A 1 90 ? -4.847 -9.281 5.561 1.00 98.25 90 VAL A C 1
ATOM 731 O O . VAL A 1 90 ? -4.787 -8.742 4.458 1.00 98.25 90 VAL A O 1
ATOM 734 N N . ASP A 1 91 ? -5.613 -10.345 5.811 1.00 97.38 91 ASP A N 1
ATOM 735 C CA . ASP A 1 91 ? -6.440 -11.009 4.795 1.00 97.38 91 ASP A CA 1
ATOM 736 C C . ASP A 1 91 ? -7.456 -10.032 4.179 1.00 97.38 91 ASP A C 1
ATOM 738 O O . ASP A 1 91 ? -7.533 -9.907 2.957 1.00 97.38 91 ASP A O 1
ATOM 742 N N . ILE A 1 92 ? -8.148 -9.249 5.018 1.00 98.19 92 ILE A N 1
ATOM 743 C CA . ILE A 1 92 ? -9.068 -8.185 4.578 1.00 98.19 92 ILE A CA 1
ATOM 744 C C . ILE A 1 92 ? -8.350 -7.152 3.695 1.00 98.19 92 ILE A C 1
ATOM 746 O O . ILE A 1 92 ? -8.893 -6.704 2.685 1.00 98.19 92 ILE A O 1
ATOM 750 N N . MET A 1 93 ? -7.124 -6.756 4.053 1.00 98.19 93 MET A N 1
ATOM 751 C CA . MET A 1 93 ? -6.352 -5.801 3.254 1.00 98.19 93 MET A CA 1
ATOM 752 C C . MET A 1 93 ? -5.910 -6.393 1.910 1.00 98.19 93 MET A C 1
ATOM 754 O O . MET A 1 93 ? -5.924 -5.692 0.900 1.00 98.19 93 MET A O 1
ATOM 758 N N . LEU A 1 94 ? -5.512 -7.666 1.876 1.00 96.38 94 LEU A N 1
ATOM 759 C CA . LEU A 1 94 ? -5.138 -8.355 0.639 1.00 96.38 94 LEU A CA 1
ATOM 760 C C . LEU A 1 94 ? -6.335 -8.481 -0.306 1.00 96.38 94 LEU A C 1
ATOM 762 O O . LEU A 1 94 ? -6.206 -8.171 -1.489 1.00 96.38 94 LEU A O 1
ATOM 766 N N . GLU A 1 95 ? -7.499 -8.874 0.213 1.00 94.62 95 GLU A N 1
ATOM 767 C CA . GLU A 1 95 ? -8.749 -8.921 -0.550 1.00 94.62 95 GLU A CA 1
ATOM 768 C C . GLU A 1 95 ? -9.102 -7.535 -1.103 1.00 94.62 95 GLU A C 1
ATOM 770 O O . GLU A 1 95 ? -9.269 -7.383 -2.312 1.00 94.62 95 GLU A O 1
ATOM 775 N N . PHE A 1 96 ? -9.074 -6.500 -0.254 1.00 97.19 96 PHE A N 1
ATOM 776 C CA . PHE A 1 96 ? -9.296 -5.110 -0.658 1.00 97.19 96 PHE A CA 1
ATOM 777 C C . PHE A 1 96 ? -8.408 -4.681 -1.838 1.00 97.19 96 PHE A C 1
ATOM 779 O O . PHE A 1 96 ? -8.898 -4.048 -2.777 1.00 97.19 96 PHE A O 1
ATOM 786 N N . LEU A 1 97 ? -7.110 -5.006 -1.787 1.00 94.69 97 LEU A N 1
ATOM 787 C CA . LEU A 1 97 ? -6.145 -4.678 -2.839 1.00 94.69 97 LEU A CA 1
ATOM 788 C C . LEU A 1 97 ? -6.431 -5.451 -4.135 1.00 94.69 97 LEU A C 1
ATOM 790 O O . LEU A 1 97 ? -6.445 -4.851 -5.212 1.00 94.69 97 LEU A O 1
ATOM 794 N N . ASN A 1 98 ? -6.697 -6.753 -4.031 1.00 89.44 98 ASN A N 1
ATOM 795 C CA . ASN A 1 98 ? -6.979 -7.620 -5.176 1.00 89.44 98 ASN A CA 1
ATOM 796 C C . ASN A 1 98 ? -8.273 -7.218 -5.899 1.00 89.44 98 ASN A C 1
ATOM 798 O O . ASN A 1 98 ? -8.282 -7.114 -7.125 1.00 89.44 98 ASN A O 1
ATOM 802 N N . GLU A 1 99 ? -9.342 -6.907 -5.160 1.00 91.25 99 GLU A N 1
ATOM 803 C CA . GLU A 1 99 ? -10.610 -6.412 -5.721 1.00 91.25 99 GLU A CA 1
ATOM 804 C C . GLU A 1 99 ? -10.431 -5.137 -6.556 1.00 91.25 99 GLU A C 1
ATOM 806 O O . GLU A 1 99 ? -11.194 -4.873 -7.485 1.00 91.25 99 GLU A O 1
ATOM 811 N N . ARG A 1 100 ? -9.404 -4.343 -6.242 1.00 91.62 100 ARG A N 1
ATOM 812 C CA . ARG A 1 100 ? -9.082 -3.081 -6.921 1.00 91.62 100 ARG A CA 1
ATOM 813 C C . ARG A 1 100 ? -7.996 -3.239 -7.976 1.00 91.62 100 ARG A C 1
ATOM 815 O O . ARG A 1 100 ? -7.429 -2.243 -8.419 1.00 91.62 100 ARG A O 1
ATOM 822 N N . SER A 1 101 ? -7.723 -4.480 -8.389 1.00 87.56 101 SER A N 1
ATOM 823 C CA . SER A 1 101 ? -6.718 -4.818 -9.401 1.00 87.56 101 SER A CA 1
ATOM 824 C C . SER A 1 101 ? -5.324 -4.269 -9.073 1.00 87.56 101 SER A C 1
ATOM 826 O O . SER A 1 101 ? -4.554 -3.936 -9.974 1.00 87.56 101 SER A O 1
ATOM 828 N N . ALA A 1 102 ? -4.991 -4.142 -7.784 1.00 87.38 102 ALA A N 1
ATOM 829 C CA . ALA A 1 102 ? -3.631 -3.817 -7.389 1.00 87.38 102 ALA A CA 1
ATOM 830 C C . ALA A 1 102 ? -2.706 -4.989 -7.735 1.00 87.38 102 ALA A C 1
ATOM 832 O O . ALA A 1 102 ? -3.044 -6.150 -7.515 1.00 87.38 102 ALA A O 1
ATOM 833 N N . SER A 1 103 ? -1.499 -4.684 -8.198 1.00 87.31 103 SER A N 1
ATOM 834 C CA . SER A 1 103 ? -0.402 -5.643 -8.173 1.00 87.31 103 SER A CA 1
ATOM 835 C C . SER A 1 103 ? 0.022 -5.823 -6.718 1.00 87.31 103 SER A C 1
ATOM 837 O O . SER A 1 103 ? 0.468 -4.862 -6.081 1.00 87.31 103 SER A O 1
ATOM 839 N N . VAL A 1 104 ? -0.144 -7.034 -6.191 1.00 88.94 104 VAL A N 1
ATOM 840 C CA . VAL A 1 104 ? 0.181 -7.395 -4.808 1.00 88.94 104 VAL A CA 1
ATOM 841 C C . VAL A 1 104 ? 1.357 -8.359 -4.835 1.00 88.94 104 VAL A C 1
ATOM 843 O O . VAL A 1 104 ? 1.209 -9.515 -5.205 1.00 88.94 104 VAL A O 1
ATOM 846 N N . GLU A 1 105 ? 2.546 -7.865 -4.492 1.00 84.69 105 GLU A N 1
ATOM 847 C CA . GLU A 1 105 ? 3.780 -8.654 -4.576 1.00 84.69 105 GLU A CA 1
ATOM 848 C C . GLU A 1 105 ? 4.687 -8.413 -3.370 1.00 84.69 105 GLU A C 1
ATOM 850 O O . GLU A 1 105 ? 4.742 -7.307 -2.814 1.00 84.69 105 GLU A O 1
ATOM 855 N N . VAL A 1 106 ? 5.443 -9.444 -2.982 1.00 86.50 106 VAL A N 1
ATOM 856 C CA . VAL A 1 106 ? 6.542 -9.298 -2.023 1.00 86.50 106 VAL A CA 1
ATOM 857 C C . VAL A 1 106 ? 7.611 -8.417 -2.657 1.00 86.50 106 VAL A C 1
ATOM 859 O O . VAL A 1 106 ? 8.056 -8.650 -3.776 1.00 86.50 106 VAL A O 1
ATOM 862 N N . ASN A 1 107 ? 8.031 -7.371 -1.951 1.00 81.44 107 ASN A N 1
ATOM 863 C C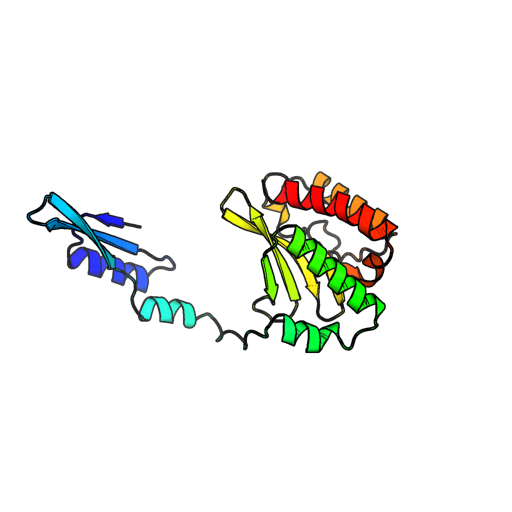A . ASN A 1 107 ? 9.049 -6.479 -2.479 1.00 81.44 107 ASN A CA 1
ATOM 864 C C . ASN A 1 107 ? 10.419 -7.174 -2.584 1.00 81.44 107 ASN A C 1
ATOM 866 O O . ASN A 1 107 ? 10.723 -8.118 -1.861 1.00 81.44 107 ASN A O 1
ATOM 870 N N . ASN A 1 108 ? 11.307 -6.623 -3.414 1.00 73.31 108 ASN A N 1
ATOM 871 C CA . ASN A 1 108 ? 12.660 -7.163 -3.625 1.00 73.31 108 ASN A CA 1
ATOM 872 C C . ASN A 1 108 ? 13.513 -7.303 -2.349 1.00 73.31 108 ASN A C 1
ATOM 874 O O . ASN A 1 108 ? 14.559 -7.947 -2.385 1.00 73.31 108 ASN A O 1
ATOM 878 N N . SER A 1 109 ? 13.135 -6.651 -1.245 1.00 78.06 109 SER A N 1
ATOM 879 C CA . SER A 1 109 ? 13.839 -6.767 0.033 1.00 78.06 109 SER A CA 1
ATOM 880 C C . SER A 1 109 ? 13.272 -7.853 0.951 1.00 78.06 109 SER A C 1
ATOM 882 O O . SER A 1 109 ? 13.890 -8.137 1.971 1.00 78.06 109 SER A O 1
ATOM 884 N N . GLY A 1 110 ? 12.123 -8.447 0.614 1.00 80.94 110 GLY A N 1
ATOM 885 C CA . GLY A 1 110 ? 11.439 -9.461 1.418 1.00 80.94 110 GLY A CA 1
ATOM 886 C C . GLY A 1 110 ? 10.764 -8.920 2.681 1.00 80.94 110 GLY A C 1
ATOM 887 O O . GLY A 1 110 ? 10.199 -9.689 3.449 1.00 80.94 110 GLY A O 1
ATOM 888 N N . TYR A 1 111 ? 10.794 -7.607 2.931 1.00 85.94 111 TYR A N 1
ATOM 889 C CA . TYR A 1 111 ? 10.320 -7.029 4.199 1.00 85.94 111 TYR A CA 1
ATOM 890 C C . TYR A 1 111 ? 8.846 -6.617 4.197 1.00 85.94 111 TYR A C 1
ATOM 892 O O . TYR A 1 111 ? 8.313 -6.243 5.248 1.00 85.94 111 TYR A O 1
ATOM 900 N N . ALA A 1 112 ? 8.206 -6.588 3.029 1.00 91.69 112 ALA A N 1
ATOM 901 C CA . ALA A 1 112 ? 6.803 -6.220 2.915 1.00 91.69 112 ALA A CA 1
ATOM 902 C C . ALA A 1 112 ? 6.181 -6.721 1.612 1.00 91.69 112 ALA A C 1
ATOM 904 O O . ALA A 1 112 ? 6.845 -6.743 0.575 1.00 91.69 112 ALA A O 1
ATOM 905 N N . ILE A 1 113 ? 4.878 -6.974 1.653 1.00 93.75 113 ILE A N 1
ATOM 906 C CA . ILE A 1 113 ? 4.030 -7.018 0.462 1.00 93.75 113 ILE A CA 1
ATOM 907 C C . ILE A 1 113 ? 3.649 -5.581 0.098 1.00 93.75 113 ILE A C 1
ATOM 909 O O . ILE A 1 113 ? 3.325 -4.779 0.976 1.00 93.75 113 ILE A O 1
ATOM 913 N N . SER A 1 114 ? 3.714 -5.226 -1.183 1.00 92.50 114 SER A N 1
ATOM 914 C CA . SER A 1 114 ? 3.329 -3.901 -1.682 1.00 92.50 114 SER A CA 1
ATOM 915 C C . SER A 1 114 ? 2.072 -3.991 -2.537 1.00 92.50 114 SER A C 1
ATOM 917 O O . SER A 1 114 ? 2.019 -4.814 -3.441 1.00 92.50 114 SER A O 1
ATOM 919 N N . GLY A 1 115 ? 1.101 -3.114 -2.273 1.00 91.88 115 GLY A N 1
ATOM 920 C CA . GLY A 1 115 ? -0.046 -2.868 -3.144 1.00 91.88 115 GLY A CA 1
ATOM 921 C C . GLY A 1 115 ? 0.264 -1.719 -4.100 1.00 91.88 115 GLY A C 1
ATOM 922 O O . GLY A 1 115 ? 0.357 -0.557 -3.677 1.00 91.88 115 GLY A O 1
ATOM 923 N N . ALA A 1 116 ? 0.464 -2.053 -5.373 1.00 89.06 116 ALA A N 1
ATOM 924 C CA . ALA A 1 116 ? 0.795 -1.110 -6.431 1.00 89.06 116 ALA A CA 1
ATOM 925 C C . ALA A 1 116 ? -0.350 -0.983 -7.439 1.00 89.06 116 ALA A C 1
ATOM 927 O O . ALA A 1 116 ? -0.897 -1.981 -7.892 1.00 89.06 116 ALA A O 1
ATOM 928 N N . PHE A 1 117 ? -0.681 0.245 -7.821 1.00 90.06 117 PHE A N 1
ATOM 929 C CA . PHE A 1 117 ? -1.752 0.541 -8.770 1.00 90.06 117 PHE A CA 1
ATOM 930 C C . PHE A 1 117 ? -1.172 1.119 -10.052 1.00 90.06 117 PHE A C 1
ATOM 932 O O . PHE A 1 117 ? -0.299 1.989 -10.000 1.00 90.06 117 PHE A O 1
ATOM 939 N N . GLU A 1 118 ? -1.654 0.665 -11.203 1.00 88.31 118 GLU A N 1
ATOM 940 C CA . GLU A 1 118 ? -1.269 1.258 -12.478 1.00 88.31 118 GLU A CA 1
ATOM 941 C C . GLU A 1 118 ? -1.894 2.649 -12.626 1.00 88.31 118 GLU A C 1
ATOM 943 O O . GLU A 1 118 ? -3.082 2.863 -12.385 1.00 88.31 118 GLU A O 1
ATOM 948 N N . ARG A 1 119 ? -1.066 3.629 -12.984 1.00 88.25 119 ARG A N 1
ATOM 949 C CA . ARG A 1 119 ? -1.499 4.995 -13.279 1.00 88.25 119 ARG A CA 1
ATOM 950 C C . ARG A 1 119 ? -1.801 5.129 -14.768 1.00 88.25 119 ARG A C 1
ATOM 952 O O . ARG A 1 119 ? -1.192 4.429 -15.568 1.00 88.25 119 ARG A O 1
ATOM 959 N N . VAL A 1 120 ? -2.567 6.146 -15.169 1.00 83.31 120 VAL A N 1
ATOM 960 C CA . VAL A 1 120 ? -2.814 6.482 -16.594 1.00 83.31 120 VAL A CA 1
ATOM 961 C C . VAL A 1 120 ? -1.510 6.632 -17.395 1.00 83.31 120 VAL A C 1
ATOM 963 O O . VAL A 1 120 ? -1.446 6.318 -18.578 1.00 83.31 120 VAL A O 1
ATOM 966 N N . SER A 1 121 ? -0.433 7.071 -16.739 1.00 82.06 121 SER A N 1
ATOM 967 C CA . SER A 1 121 ? 0.906 7.169 -17.340 1.00 82.06 121 SER A CA 1
ATOM 968 C C . SER A 1 121 ? 1.618 5.827 -17.615 1.00 82.06 121 SER A C 1
ATOM 970 O O . SER A 1 121 ? 2.746 5.851 -18.104 1.00 82.06 121 SER A O 1
ATOM 972 N N . GLY A 1 122 ? 1.041 4.686 -17.226 1.00 85.81 122 GLY A N 1
ATOM 973 C CA . GLY A 1 122 ? 1.669 3.355 -17.244 1.00 85.81 122 GLY A CA 1
ATOM 974 C C . GLY A 1 122 ? 2.702 3.120 -16.130 1.00 85.81 122 GLY A C 1
ATOM 975 O O . GLY A 1 122 ? 3.355 2.082 -16.075 1.00 85.81 122 GLY A O 1
ATOM 976 N N . ARG A 1 123 ? 2.906 4.095 -15.232 1.00 86.88 123 ARG A N 1
ATOM 977 C CA . ARG A 1 123 ? 3.764 3.944 -14.044 1.00 86.88 123 ARG A CA 1
ATOM 978 C C . ARG A 1 123 ? 2.970 3.368 -12.879 1.00 86.88 123 ARG A C 1
ATOM 980 O O . ARG A 1 123 ? 1.782 3.634 -12.762 1.00 86.88 123 ARG A O 1
ATOM 987 N N . LEU A 1 124 ? 3.651 2.687 -11.963 1.00 88.62 124 LEU A N 1
ATOM 988 C CA . LEU A 1 124 ? 3.040 2.177 -10.737 1.00 88.62 124 LEU A CA 1
ATOM 989 C C . LEU A 1 124 ? 3.008 3.235 -9.624 1.00 88.62 124 LEU A C 1
ATOM 991 O O . LEU A 1 124 ? 3.990 3.943 -9.383 1.00 88.62 124 LEU A O 1
ATOM 995 N N . ALA A 1 125 ? 1.881 3.307 -8.921 1.00 90.94 125 ALA A N 1
ATOM 996 C CA . ALA A 1 125 ? 1.701 4.024 -7.669 1.00 90.94 125 ALA A CA 1
ATOM 997 C C . ALA A 1 125 ? 1.709 3.029 -6.501 1.00 90.94 125 ALA A C 1
ATOM 999 O O . ALA A 1 125 ? 0.778 2.246 -6.337 1.00 90.94 125 ALA A O 1
ATOM 1000 N N . TYR A 1 126 ? 2.745 3.078 -5.666 1.00 91.12 126 TYR A N 1
ATOM 1001 C CA . TYR A 1 126 ? 2.835 2.267 -4.447 1.00 91.12 126 TYR A CA 1
ATOM 1002 C C . TYR A 1 126 ? 2.173 3.019 -3.296 1.00 91.12 126 TYR A C 1
ATOM 1004 O O . TYR A 1 126 ? 2.715 4.030 -2.842 1.00 91.12 126 TYR A O 1
ATOM 1012 N N . LEU A 1 127 ? 0.997 2.560 -2.867 1.00 93.88 127 LEU A N 1
ATOM 1013 C CA . LEU A 1 127 ? 0.157 3.293 -1.910 1.00 93.88 127 LEU A CA 1
ATOM 1014 C C . LEU A 1 127 ? 0.057 2.610 -0.557 1.00 93.88 127 LEU A C 1
ATOM 1016 O O . LEU A 1 127 ? -0.021 3.295 0.462 1.00 93.88 127 LEU A O 1
ATOM 1020 N N . PHE A 1 128 ? 0.088 1.280 -0.546 1.00 95.94 128 PHE A N 1
ATOM 1021 C CA . PHE A 1 128 ? -0.039 0.497 0.672 1.00 95.94 128 PHE A CA 1
ATOM 1022 C C . PHE A 1 128 ? 1.048 -0.564 0.755 1.00 95.94 128 PHE A C 1
ATOM 1024 O O . PHE A 1 128 ? 1.468 -1.127 -0.259 1.00 95.94 128 PHE A O 1
ATOM 1031 N N . ARG A 1 129 ? 1.489 -0.864 1.977 1.00 95.31 129 ARG A N 1
ATOM 1032 C CA . ARG A 1 129 ? 2.409 -1.972 2.245 1.00 95.31 129 ARG A CA 1
ATOM 1033 C C . ARG A 1 129 ? 2.011 -2.729 3.495 1.00 95.31 129 ARG A C 1
ATOM 1035 O O . ARG A 1 129 ? 1.739 -2.106 4.515 1.00 95.31 129 ARG A O 1
ATOM 1042 N N . ILE A 1 130 ? 2.070 -4.049 3.433 1.00 97.25 130 ILE A N 1
ATOM 1043 C CA . ILE A 1 130 ? 1.849 -4.948 4.565 1.00 97.25 130 ILE A CA 1
ATOM 1044 C C . ILE A 1 130 ? 3.216 -5.427 5.040 1.00 97.25 130 ILE A C 1
ATOM 1046 O O . ILE A 1 130 ? 4.009 -5.929 4.245 1.00 97.25 130 ILE A O 1
ATOM 1050 N N . ARG A 1 131 ? 3.531 -5.219 6.317 1.00 95.69 131 ARG A N 1
ATOM 1051 C CA . ARG A 1 131 ? 4.831 -5.563 6.908 1.00 95.69 131 ARG A CA 1
ATOM 1052 C C . ARG A 1 131 ? 4.788 -6.902 7.634 1.00 95.69 131 ARG A C 1
ATOM 1054 O O . ARG A 1 131 ? 3.723 -7.372 8.008 1.00 95.69 131 ARG A O 1
ATOM 1061 N N . GLN A 1 132 ? 5.969 -7.471 7.874 1.00 95.50 132 GLN A N 1
ATOM 1062 C CA . GLN A 1 132 ? 6.146 -8.745 8.588 1.00 95.50 132 GLN A CA 1
ATOM 1063 C C . GLN A 1 132 ? 5.544 -8.753 10.003 1.00 95.50 132 GLN A C 1
ATOM 1065 O O . GLN A 1 132 ? 5.246 -9.808 10.533 1.00 95.50 132 GLN A O 1
ATOM 1070 N N . ASP A 1 133 ? 5.372 -7.581 10.620 1.00 94.44 133 ASP A N 1
ATOM 1071 C CA . ASP A 1 133 ? 4.745 -7.426 11.937 1.00 94.44 133 ASP A CA 1
ATOM 1072 C C . ASP A 1 133 ? 3.211 -7.285 11.867 1.00 94.44 133 ASP A C 1
ATOM 1074 O O . ASP A 1 133 ? 2.586 -6.941 12.866 1.00 94.44 133 ASP A O 1
ATOM 1078 N N . GLY A 1 134 ? 2.601 -7.482 10.693 1.00 95.94 134 GLY A N 1
ATOM 1079 C CA . GLY A 1 134 ? 1.163 -7.317 10.479 1.00 95.94 134 GLY A CA 1
ATOM 1080 C C . GLY A 1 134 ? 0.698 -5.859 10.413 1.00 95.94 134 GLY A C 1
ATOM 1081 O O . GLY A 1 134 ? -0.498 -5.597 10.311 1.00 95.94 134 GLY A O 1
ATOM 1082 N N . SER A 1 135 ? 1.611 -4.881 10.446 1.00 97.12 135 SER A N 1
ATOM 1083 C CA . SER A 1 135 ? 1.234 -3.478 10.270 1.00 97.12 135 SER A CA 1
ATOM 1084 C C . SER A 1 135 ? 1.013 -3.119 8.798 1.00 97.12 135 SER A C 1
ATOM 1086 O O . SER A 1 135 ? 1.755 -3.542 7.905 1.00 97.12 135 SER A O 1
ATOM 1088 N N . ILE A 1 136 ? 0.014 -2.273 8.548 1.00 97.56 136 ILE A N 1
ATOM 1089 C CA . ILE A 1 136 ? -0.277 -1.698 7.233 1.00 97.56 136 ILE A CA 1
ATOM 1090 C C . ILE A 1 136 ? 0.279 -0.281 7.197 1.00 97.56 136 ILE A C 1
ATOM 1092 O O . ILE A 1 136 ? -0.050 0.551 8.042 1.00 97.56 136 ILE A O 1
ATOM 1096 N N . ARG A 1 137 ? 1.124 0.002 6.207 1.00 95.19 137 ARG A N 1
ATOM 1097 C CA . ARG A 1 137 ? 1.640 1.334 5.888 1.00 95.19 137 ARG A CA 1
ATOM 1098 C C . ARG A 1 137 ? 0.835 1.978 4.775 1.00 95.19 137 ARG A C 1
ATOM 1100 O O . ARG A 1 137 ? 0.512 1.319 3.793 1.00 95.19 137 ARG A O 1
ATOM 1107 N N . ILE A 1 138 ? 0.615 3.281 4.915 1.00 95.06 138 ILE A N 1
ATOM 1108 C CA . ILE A 1 138 ? 0.057 4.152 3.880 1.00 95.06 138 ILE A CA 1
ATOM 1109 C C . ILE A 1 138 ? 1.194 5.048 3.386 1.00 95.06 138 ILE A C 1
ATOM 1111 O O . ILE A 1 138 ? 1.722 5.865 4.137 1.00 95.06 138 ILE A O 1
ATOM 1115 N N . ASP A 1 139 ? 1.633 4.863 2.146 1.00 91.19 139 ASP A N 1
ATOM 1116 C CA . ASP A 1 139 ? 2.820 5.513 1.592 1.00 91.19 139 ASP A CA 1
ATOM 1117 C C . ASP A 1 139 ? 2.488 6.903 1.022 1.00 91.19 139 ASP A C 1
ATOM 1119 O O . ASP A 1 139 ? 2.014 7.021 -0.105 1.00 91.19 139 ASP A O 1
ATOM 1123 N N . PHE A 1 140 ? 2.806 7.977 1.758 1.00 90.00 140 PHE A N 1
ATOM 1124 C CA . PHE A 1 140 ? 2.681 9.359 1.261 1.00 90.00 140 PHE A CA 1
ATOM 1125 C C . PHE A 1 140 ? 3.981 9.903 0.652 1.00 90.00 140 PHE A C 1
ATOM 1127 O O . PHE A 1 140 ? 3.953 10.870 -0.112 1.00 90.00 140 PHE A O 1
ATOM 1134 N N . GLY A 1 141 ? 5.130 9.283 0.930 1.00 84.94 141 GLY A N 1
ATOM 1135 C CA . GLY A 1 141 ? 6.437 9.782 0.484 1.00 84.94 141 GLY A CA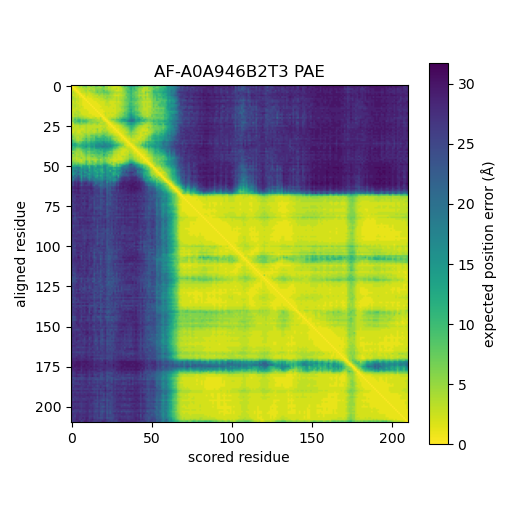 1
ATOM 1136 C C . GLY A 1 141 ? 6.621 9.847 -1.031 1.00 84.94 141 GLY A C 1
ATOM 1137 O O . GLY A 1 141 ? 7.192 10.819 -1.532 1.00 84.94 141 GLY A O 1
ATOM 1138 N N . TRP A 1 142 ? 6.099 8.862 -1.765 1.00 81.69 142 TRP A N 1
ATOM 1139 C CA . TRP A 1 142 ? 6.112 8.857 -3.234 1.00 81.69 142 TRP A CA 1
ATOM 1140 C C . TRP A 1 142 ? 4.954 9.650 -3.836 1.00 81.69 142 TRP A C 1
ATOM 1142 O O . TRP A 1 142 ? 5.091 10.196 -4.932 1.00 81.69 142 TRP A O 1
ATOM 1152 N N . SER A 1 143 ? 3.858 9.805 -3.089 1.00 85.06 143 SER A N 1
ATOM 1153 C CA . SER A 1 143 ? 2.650 10.475 -3.575 1.00 85.06 143 SER A CA 1
ATOM 1154 C C . SER A 1 143 ? 2.846 11.940 -3.954 1.00 85.06 143 SER A C 1
ATOM 1156 O O . SER A 1 143 ? 2.204 12.423 -4.879 1.00 85.06 143 SER A O 1
ATOM 1158 N N . LYS A 1 144 ? 3.824 12.626 -3.349 1.00 85.25 144 LYS A N 1
ATOM 1159 C CA . LYS A 1 144 ? 4.206 13.999 -3.724 1.00 85.25 144 LYS A CA 1
ATOM 1160 C C . LYS A 1 144 ? 4.653 14.147 -5.184 1.00 85.25 144 LYS A C 1
ATOM 1162 O O . LYS A 1 144 ? 4.732 15.262 -5.686 1.00 85.25 144 LYS A O 1
ATOM 1167 N N . THR A 1 145 ? 5.013 13.039 -5.835 1.00 86.25 145 THR A N 1
ATOM 1168 C CA . THR A 1 145 ? 5.408 13.007 -7.251 1.00 86.25 145 THR A CA 1
ATOM 1169 C C . THR A 1 145 ? 4.220 12.777 -8.188 1.00 86.25 145 THR A C 1
ATOM 1171 O O . THR A 1 145 ? 4.381 12.862 -9.406 1.00 86.25 145 THR A O 1
ATOM 1174 N N . TYR A 1 146 ? 3.034 12.480 -7.648 1.00 89.12 146 TYR A N 1
ATOM 1175 C CA . TYR A 1 146 ? 1.823 12.259 -8.432 1.00 89.12 146 TYR A CA 1
ATOM 1176 C C . TYR A 1 146 ? 1.111 13.604 -8.647 1.00 89.12 146 TYR A C 1
ATOM 1178 O O . TYR A 1 146 ? 0.982 14.365 -7.687 1.00 89.12 146 TYR A O 1
ATOM 1186 N N . PRO A 1 147 ? 0.645 13.924 -9.869 1.00 87.94 147 PRO A N 1
ATOM 1187 C CA . PRO A 1 147 ? 0.108 15.243 -10.202 1.00 87.94 147 PRO A CA 1
ATOM 1188 C C . PRO A 1 147 ? -0.986 15.735 -9.252 1.00 87.94 147 PRO A C 1
ATOM 1190 O O . PRO A 1 147 ? -0.906 16.865 -8.787 1.00 87.94 147 PRO A O 1
ATOM 1193 N N . GLN A 1 148 ? -1.953 14.879 -8.904 1.00 91.69 148 GLN A N 1
ATOM 1194 C CA . GLN A 1 148 ? -3.069 15.256 -8.027 1.00 91.69 148 GLN A CA 1
ATOM 1195 C C . GLN A 1 148 ? -2.701 15.277 -6.540 1.00 91.69 148 GLN A C 1
ATOM 1197 O O . GLN A 1 148 ? -3.415 15.862 -5.736 1.00 91.69 148 GLN A O 1
ATOM 1202 N N . LEU A 1 149 ? -1.591 14.643 -6.153 1.00 91.38 149 LEU A N 1
ATOM 1203 C CA . LEU A 1 149 ? -1.153 14.525 -4.759 1.00 91.38 149 LEU A CA 1
ATOM 1204 C C . LEU A 1 149 ? 0.130 15.314 -4.492 1.00 91.38 149 LEU A C 1
ATOM 1206 O O . LEU A 1 149 ? 0.741 15.150 -3.438 1.00 91.38 149 LEU A O 1
ATOM 1210 N N . ASN A 1 150 ? 0.549 16.195 -5.406 1.00 89.56 150 ASN A N 1
ATOM 1211 C CA . ASN A 1 150 ? 1.723 17.048 -5.218 1.00 89.56 150 ASN A CA 1
ATOM 1212 C C . ASN A 1 150 ? 1.480 18.168 -4.184 1.00 89.56 150 ASN A C 1
ATOM 1214 O O . ASN A 1 150 ? 2.431 18.610 -3.532 1.00 89.56 150 ASN A O 1
ATOM 1218 N N . ASN A 1 151 ? 0.219 18.535 -3.934 1.00 90.62 151 ASN A N 1
ATOM 1219 C CA . ASN A 1 151 ? -0.191 19.478 -2.898 1.00 90.62 151 ASN A CA 1
ATOM 1220 C C . ASN A 1 151 ? -0.025 18.861 -1.498 1.00 90.62 151 ASN A C 1
ATOM 1222 O O . ASN A 1 151 ? -0.609 17.827 -1.180 1.00 90.62 151 ASN A O 1
ATOM 1226 N N . GLU A 1 152 ? 0.787 19.497 -0.653 1.00 90.50 152 GLU A N 1
ATOM 1227 C CA . GLU A 1 152 ? 1.047 19.021 0.707 1.00 90.50 152 GLU A CA 1
ATOM 1228 C C . GLU A 1 152 ? -0.177 19.076 1.619 1.00 90.50 152 GLU A C 1
ATOM 1230 O O . GLU A 1 152 ? -0.420 18.116 2.345 1.00 90.50 152 GLU A O 1
ATOM 1235 N N . GLN A 1 153 ? -0.972 20.139 1.532 1.00 90.94 153 GLN A N 1
ATOM 1236 C CA . GLN A 1 153 ? -2.162 20.318 2.355 1.00 90.94 153 GLN A CA 1
ATOM 1237 C C . GLN A 1 153 ? -3.201 19.223 2.083 1.00 90.94 153 GLN A C 1
ATOM 1239 O O . GLN A 1 153 ? -3.734 18.634 3.018 1.00 90.94 153 GLN A O 1
ATOM 1244 N N . LEU A 1 154 ? -3.391 18.852 0.814 1.00 92.25 154 LEU A N 1
ATOM 1245 C CA . LEU A 1 154 ? -4.272 17.742 0.445 1.00 92.25 154 LEU A CA 1
ATOM 1246 C C . LEU A 1 154 ? -3.787 16.400 1.019 1.00 92.25 154 LEU A C 1
ATOM 1248 O O . LEU A 1 154 ? -4.585 15.601 1.505 1.00 92.25 154 LEU A O 1
ATOM 1252 N N . ARG A 1 155 ? -2.473 16.134 1.000 1.00 91.75 155 ARG A N 1
ATOM 1253 C CA . ARG A 1 155 ? -1.924 14.913 1.617 1.00 91.75 155 ARG A CA 1
ATOM 1254 C C . ARG A 1 155 ? -2.128 14.904 3.132 1.00 91.75 155 ARG A C 1
ATOM 1256 O O . ARG A 1 155 ? -2.416 13.847 3.686 1.00 91.75 155 ARG A O 1
ATOM 1263 N N . ILE A 1 156 ? -1.998 16.061 3.787 1.00 90.88 156 ILE A N 1
ATOM 1264 C CA . ILE A 1 156 ? -2.272 16.219 5.223 1.00 90.88 156 ILE A CA 1
ATOM 1265 C C . ILE A 1 156 ? -3.735 15.897 5.525 1.00 90.88 156 ILE A C 1
ATOM 1267 O O . ILE A 1 156 ? -4.001 15.128 6.444 1.00 90.88 156 ILE A O 1
ATOM 1271 N N . GLU A 1 157 ? -4.668 16.436 4.743 1.00 93.62 157 GLU A N 1
ATOM 1272 C CA . GLU A 1 157 ? -6.105 16.188 4.902 1.00 93.62 157 GLU A CA 1
ATOM 1273 C C . GLU A 1 157 ? -6.435 14.699 4.762 1.00 93.62 157 GLU A C 1
ATOM 1275 O O . GLU A 1 157 ? -7.058 14.120 5.647 1.00 93.62 157 GLU A O 1
ATOM 1280 N N . ILE A 1 158 ? -5.919 14.036 3.722 1.00 94.81 158 ILE A N 1
ATOM 1281 C CA . ILE A 1 158 ? -6.113 12.591 3.527 1.00 94.81 158 ILE A CA 1
ATOM 1282 C C . ILE A 1 158 ? -5.500 11.791 4.688 1.00 94.81 158 ILE A C 1
ATOM 1284 O O . ILE A 1 158 ? -6.105 10.844 5.191 1.00 94.81 158 ILE A O 1
ATOM 1288 N N . GLN A 1 159 ? -4.308 12.167 5.160 1.00 93.38 159 GLN A N 1
ATOM 1289 C CA . GLN A 1 159 ? -3.682 11.517 6.314 1.00 93.38 159 GLN A CA 1
ATOM 1290 C C . GLN A 1 159 ? -4.526 11.684 7.592 1.00 93.38 159 GLN A C 1
ATOM 1292 O O . GLN A 1 159 ? -4.617 10.753 8.396 1.00 93.38 159 GLN A O 1
ATOM 1297 N N . GLN A 1 160 ? -5.143 12.852 7.788 1.00 93.56 160 GLN A N 1
ATOM 1298 C CA . GLN A 1 160 ? -6.043 13.120 8.909 1.00 93.56 160 GLN A CA 1
ATOM 1299 C C . GLN A 1 160 ? -7.336 12.306 8.805 1.00 93.56 160 GLN A C 1
ATOM 1301 O O . GLN A 1 160 ? -7.739 11.722 9.810 1.00 93.56 160 GLN A O 1
ATOM 1306 N N . GLU A 1 161 ? -7.933 12.202 7.614 1.00 96.25 161 GLU A N 1
ATOM 1307 C CA . GLU A 1 161 ? -9.098 11.347 7.341 1.00 96.25 161 GLU A CA 1
ATOM 1308 C C . GLU A 1 161 ? -8.799 9.886 7.718 1.00 96.25 161 GLU A C 1
ATOM 1310 O O . GLU A 1 161 ? -9.535 9.286 8.504 1.00 96.25 161 GLU A O 1
ATOM 1315 N N . PHE A 1 162 ? -7.661 9.336 7.274 1.00 96.69 162 PHE A N 1
ATOM 1316 C CA . PHE A 1 162 ? -7.232 7.996 7.692 1.00 96.69 162 PHE A CA 1
ATOM 1317 C C . PHE A 1 162 ? -7.061 7.882 9.208 1.00 96.69 162 PHE A C 1
ATOM 1319 O O . PHE A 1 162 ? -7.513 6.908 9.805 1.00 96.69 162 PHE A O 1
ATOM 1326 N N . ASN A 1 163 ? -6.416 8.856 9.854 1.00 95.44 163 ASN A N 1
ATOM 1327 C CA . ASN A 1 163 ? -6.207 8.801 11.299 1.00 95.44 163 ASN A CA 1
ATOM 1328 C C . ASN A 1 163 ? -7.529 8.835 12.083 1.00 95.44 163 ASN A C 1
ATOM 1330 O O . ASN A 1 163 ? -7.650 8.153 13.100 1.00 95.44 163 ASN A O 1
ATOM 1334 N N . GLN A 1 164 ? -8.520 9.599 11.616 1.00 95.62 164 GLN A N 1
ATOM 1335 C CA . GLN A 1 164 ? -9.849 9.654 12.230 1.00 95.62 164 GLN A CA 1
ATOM 1336 C C . GLN A 1 164 ? -10.559 8.301 12.143 1.00 95.62 164 GLN A C 1
ATOM 1338 O O . GLN A 1 164 ? -10.975 7.771 13.174 1.00 95.62 164 GLN A O 1
ATOM 1343 N N . VAL A 1 165 ? -10.613 7.702 10.950 1.00 96.88 165 VAL A N 1
ATOM 1344 C CA . VAL A 1 165 ? -11.228 6.380 10.737 1.00 96.88 165 VAL A CA 1
ATOM 1345 C C . VAL A 1 165 ? -10.519 5.292 11.550 1.00 96.88 165 VAL A C 1
ATOM 1347 O O . VAL A 1 165 ? -11.151 4.421 12.148 1.00 96.88 165 VAL A O 1
ATOM 1350 N N . LEU A 1 166 ? -9.193 5.382 11.664 1.00 96.44 166 LEU A N 1
ATOM 1351 C CA . L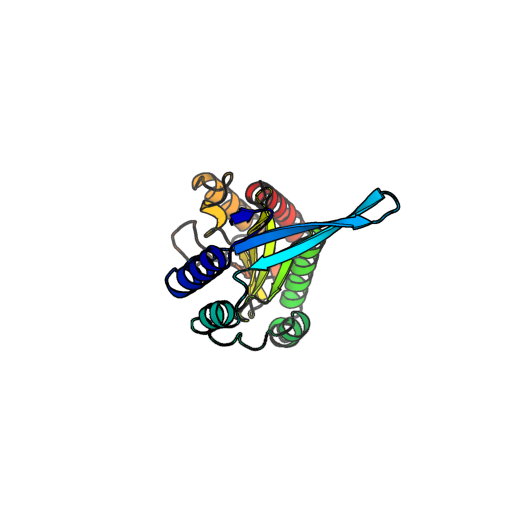EU A 1 166 ? -8.368 4.480 12.473 1.00 96.44 166 LEU A CA 1
ATOM 1352 C C . LEU A 1 166 ? -8.376 4.833 13.973 1.00 96.44 166 LEU A C 1
ATOM 1354 O O . LEU A 1 166 ? -7.577 4.298 14.748 1.00 96.44 166 LEU A O 1
ATOM 1358 N N . LYS A 1 167 ? -9.279 5.720 14.411 1.00 93.06 167 LYS A N 1
ATOM 1359 C CA . LYS A 1 167 ? -9.497 6.104 15.815 1.00 93.06 167 LYS A CA 1
ATOM 1360 C C . LYS A 1 167 ? -8.223 6.592 16.515 1.00 93.06 167 LYS A C 1
ATOM 1362 O O . LYS A 1 167 ? -7.987 6.270 17.677 1.00 93.06 167 LYS A O 1
ATOM 1367 N N . GLY A 1 168 ? -7.372 7.328 15.803 1.00 91.81 168 GLY A N 1
ATOM 1368 C CA . GLY A 1 168 ? -6.112 7.852 16.334 1.00 91.81 168 GLY A CA 1
ATOM 1369 C C . GLY A 1 168 ? -4.950 6.852 16.358 1.00 91.81 168 GLY A C 1
ATOM 1370 O O . GLY A 1 168 ? -3.881 7.187 16.861 1.00 91.81 168 GLY A O 1
ATOM 1371 N N . ASN A 1 169 ? -5.125 5.632 15.835 1.00 93.81 169 ASN A N 1
ATOM 1372 C CA . ASN A 1 169 ? -4.096 4.582 15.870 1.00 93.81 169 ASN A CA 1
ATOM 1373 C C . ASN A 1 169 ? -3.127 4.626 14.678 1.00 93.81 169 ASN A C 1
ATOM 1375 O O . ASN A 1 169 ? -2.357 3.685 14.469 1.00 93.81 169 ASN A O 1
ATOM 1379 N N . LEU A 1 170 ? -3.139 5.708 13.893 1.00 92.94 170 LEU A N 1
ATOM 1380 C CA . LEU A 1 170 ? -2.196 5.894 12.800 1.00 92.94 170 LEU A CA 1
ATOM 1381 C C . LEU A 1 170 ? -0.856 6.414 13.346 1.00 92.94 170 LEU A C 1
ATOM 1383 O O . LEU A 1 170 ? -0.694 7.591 13.669 1.00 92.94 170 LEU A O 1
ATOM 1387 N N . LYS A 1 171 ? 0.138 5.529 13.436 1.00 90.31 171 LYS A N 1
ATOM 1388 C CA . LYS A 1 171 ? 1.483 5.847 13.930 1.00 90.31 171 LYS A CA 1
ATOM 1389 C C . LYS A 1 171 ? 2.302 6.511 12.829 1.00 90.31 171 LYS A C 1
ATOM 1391 O O . LYS A 1 171 ? 2.548 5.911 11.786 1.00 90.31 171 LYS A O 1
ATOM 1396 N N . THR A 1 172 ? 2.781 7.727 13.058 1.00 80.50 172 THR A N 1
ATOM 1397 C CA . THR A 1 172 ? 3.626 8.459 12.103 1.00 80.50 172 THR A CA 1
ATOM 1398 C C . THR A 1 172 ? 5.109 8.220 12.378 1.00 80.50 172 THR A C 1
ATOM 1400 O O . THR A 1 172 ? 5.572 8.427 13.497 1.00 80.50 172 THR A O 1
ATOM 1403 N N . THR A 1 173 ? 5.875 7.827 11.359 1.00 60.94 173 THR A N 1
ATOM 1404 C CA . THR A 1 173 ? 7.324 7.565 11.476 1.00 60.94 173 THR A CA 1
ATOM 1405 C C . THR A 1 173 ? 8.192 8.821 11.359 1.00 60.94 173 THR A C 1
ATOM 1407 O O . THR A 1 173 ? 9.370 8.791 11.709 1.00 60.94 173 THR A O 1
ATOM 1410 N N . THR A 1 174 ? 7.627 9.936 10.888 1.00 59.28 174 THR A N 1
ATOM 1411 C CA . THR A 1 174 ? 8.322 11.210 10.668 1.00 59.28 174 THR A CA 1
ATOM 1412 C C . THR A 1 174 ? 7.478 12.380 11.160 1.00 59.28 174 THR A C 1
ATOM 1414 O O . THR A 1 174 ? 6.253 12.327 11.107 1.00 59.28 174 THR A O 1
ATOM 1417 N N . LYS A 1 175 ? 8.132 13.476 11.575 1.00 53.62 175 LYS A N 1
ATOM 1418 C CA . LYS A 1 175 ? 7.454 14.766 11.802 1.00 53.62 175 LYS A CA 1
ATOM 1419 C C . LYS A 1 175 ? 6.946 15.404 10.498 1.00 53.62 175 LYS A C 1
ATOM 1421 O O . LYS A 1 175 ? 6.122 16.303 10.562 1.00 53.62 175 LYS A O 1
ATOM 1426 N N . SER A 1 176 ? 7.446 14.971 9.334 1.00 54.84 176 SER A N 1
ATOM 1427 C CA . SER A 1 176 ? 6.979 15.439 8.025 1.00 54.84 176 SER A CA 1
ATOM 1428 C C . SER A 1 176 ? 5.801 14.607 7.511 1.00 54.84 176 SER A C 1
ATOM 1430 O O . SER A 1 176 ? 5.792 13.380 7.637 1.00 54.84 176 SER A O 1
ATOM 1432 N N . HIS A 1 177 ? 4.861 15.264 6.831 1.00 63.06 177 HIS A N 1
ATOM 1433 C CA . HIS A 1 177 ? 3.667 14.680 6.193 1.00 63.06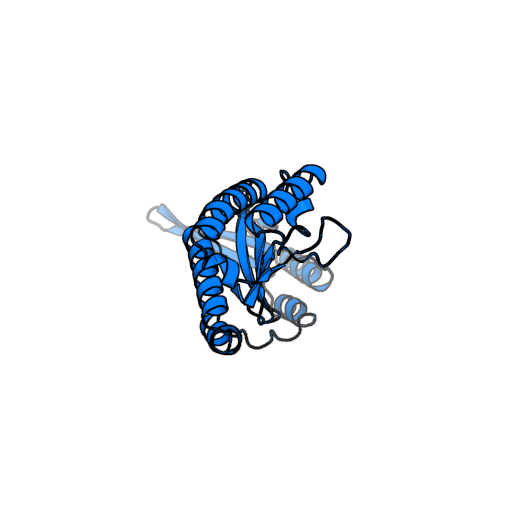 177 HIS A CA 1
ATOM 1434 C C . HIS A 1 177 ? 3.965 13.919 4.885 1.00 63.06 177 HIS A C 1
ATOM 1436 O O . HIS A 1 177 ? 3.109 13.706 4.031 1.00 63.06 177 HIS A O 1
ATOM 1442 N N . SER A 1 178 ? 5.224 13.527 4.713 1.00 65.12 178 SER A N 1
ATOM 1443 C CA . SER A 1 178 ? 5.764 12.783 3.574 1.00 65.12 178 SER A CA 1
ATOM 1444 C C . SER A 1 178 ? 6.275 11.397 3.982 1.00 65.12 178 SER A C 1
ATOM 1446 O O . SER A 1 178 ? 7.001 10.754 3.229 1.00 65.12 178 SER A O 1
ATOM 1448 N N . GLY A 1 179 ? 5.929 10.945 5.189 1.00 81.69 179 GLY A N 1
ATOM 1449 C CA . GLY A 1 179 ? 6.288 9.627 5.696 1.00 81.69 179 GLY A CA 1
ATOM 1450 C C . GLY A 1 179 ? 5.408 8.498 5.157 1.00 81.69 179 GLY A C 1
ATOM 1451 O O . GLY A 1 179 ? 4.624 8.655 4.221 1.00 81.69 179 GLY A O 1
ATOM 1452 N N . ALA A 1 180 ? 5.545 7.341 5.798 1.00 87.06 180 ALA A N 1
ATOM 1453 C CA . ALA A 1 180 ? 4.689 6.180 5.591 1.00 87.06 180 ALA A CA 1
ATOM 1454 C C . ALA A 1 180 ? 4.090 5.778 6.946 1.00 87.06 180 ALA A C 1
ATOM 1456 O O . ALA A 1 180 ? 4.634 4.882 7.605 1.00 87.06 180 ALA A O 1
ATOM 1457 N N . PRO A 1 181 ? 3.072 6.512 7.438 1.00 92.44 181 PRO A N 1
ATOM 1458 C CA . PRO A 1 181 ? 2.402 6.154 8.672 1.00 92.44 181 PRO A CA 1
ATOM 1459 C C . PRO A 1 181 ? 1.826 4.740 8.603 1.00 92.44 181 PRO A C 1
ATOM 1461 O O . PRO A 1 181 ? 1.489 4.246 7.526 1.00 92.44 181 PRO A O 1
ATOM 1464 N N . SER A 1 182 ? 1.717 4.096 9.759 1.00 95.12 182 SER A N 1
ATOM 1465 C CA . SER A 1 182 ? 1.288 2.706 9.868 1.00 95.12 182 SER A CA 1
ATOM 1466 C C . SER A 1 182 ? 0.277 2.485 10.974 1.00 95.12 182 SER A C 1
ATOM 1468 O O . SER A 1 182 ? 0.340 3.141 12.012 1.00 95.12 182 SER A O 1
ATOM 1470 N N . PHE A 1 183 ? -0.580 1.494 10.798 1.00 96.88 183 PHE A N 1
ATOM 1471 C CA . PHE A 1 183 ? -1.515 1.028 11.812 1.00 96.88 183 PHE A CA 1
ATOM 1472 C C . PHE A 1 183 ? -1.518 -0.502 11.863 1.00 96.88 183 PHE A C 1
ATOM 1474 O O . PHE A 1 183 ? -0.983 -1.164 10.976 1.00 96.88 183 PHE A O 1
ATOM 1481 N N . ASP A 1 184 ? -2.072 -1.053 12.935 1.00 97.62 184 ASP A N 1
ATOM 1482 C CA . ASP A 1 184 ? -2.204 -2.496 13.121 1.00 97.62 184 ASP A CA 1
ATOM 1483 C C . ASP A 1 184 ? -3.366 -3.041 12.277 1.00 97.62 184 ASP A C 1
ATOM 1485 O O . ASP A 1 184 ? -4.476 -2.501 12.347 1.00 97.62 184 ASP A O 1
ATOM 1489 N N . ALA A 1 185 ? -3.132 -4.089 11.479 1.00 97.94 185 ALA A N 1
ATOM 1490 C CA . ALA A 1 185 ? -4.146 -4.609 10.564 1.00 97.94 185 ALA A CA 1
ATOM 1491 C C . ALA A 1 185 ? -5.414 -5.095 11.278 1.00 97.94 185 ALA A C 1
ATOM 1493 O O . ALA A 1 185 ? -6.499 -5.012 10.700 1.00 97.94 185 ALA A O 1
ATOM 1494 N N . SER A 1 186 ? -5.327 -5.515 12.546 1.00 98.25 186 SER A N 1
ATOM 1495 C CA . SER A 1 186 ? -6.487 -5.970 13.321 1.00 98.25 186 SER A CA 1
ATOM 1496 C C . SER A 1 186 ? -7.611 -4.930 13.405 1.00 98.25 186 SER A C 1
ATOM 1498 O O . SER A 1 186 ? -8.778 -5.296 13.578 1.00 98.25 186 SER A O 1
ATOM 1500 N N . LEU A 1 187 ? -7.312 -3.637 13.220 1.00 97.81 187 LEU A N 1
ATOM 1501 C CA . LEU A 1 187 ? -8.319 -2.576 13.150 1.00 97.81 187 LEU A CA 1
ATOM 1502 C C . LEU A 1 187 ? -9.318 -2.781 12.004 1.00 97.81 187 LEU A C 1
ATOM 1504 O O . LEU A 1 187 ? -10.492 -2.448 12.173 1.00 97.81 187 LEU A O 1
ATOM 1508 N N . LEU A 1 188 ? -8.894 -3.379 10.886 1.00 98.12 188 LEU A N 1
ATOM 1509 C CA . LEU A 1 188 ? -9.759 -3.647 9.732 1.00 98.12 188 LEU A CA 1
ATOM 1510 C C . LEU A 1 188 ? -10.786 -4.755 10.001 1.00 98.12 188 LEU A C 1
ATOM 1512 O O . LEU A 1 188 ? -11.790 -4.845 9.307 1.00 98.12 188 LEU A O 1
ATOM 1516 N N . THR A 1 189 ? -10.614 -5.552 11.058 1.00 97.88 189 THR A N 1
ATOM 1517 C CA . THR A 1 189 ? -11.634 -6.540 11.461 1.00 97.88 189 THR A CA 1
ATOM 1518 C C . THR A 1 189 ? -12.911 -5.884 12.002 1.00 97.88 189 THR A C 1
ATOM 1520 O O . THR A 1 189 ? -13.962 -6.520 12.098 1.0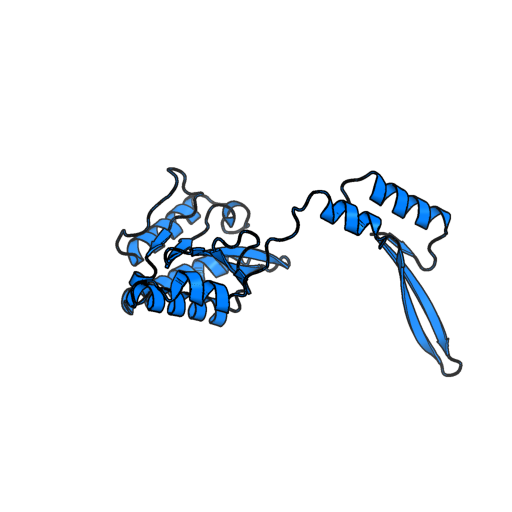0 97.88 189 THR A O 1
ATOM 1523 N N . GLN A 1 190 ? -12.854 -4.597 12.360 1.00 97.56 190 GLN A N 1
ATOM 1524 C CA . GLN A 1 190 ? -14.027 -3.828 12.758 1.00 97.56 190 GLN A CA 1
ATOM 1525 C C . GLN A 1 190 ? -14.765 -3.350 11.503 1.00 97.56 190 GLN A C 1
ATOM 1527 O O . GLN A 1 190 ? -14.322 -2.414 10.842 1.00 97.56 190 GLN A O 1
ATOM 1532 N N . LYS A 1 191 ? -15.935 -3.937 11.216 1.00 95.81 191 LYS A N 1
ATOM 1533 C CA . LYS A 1 191 ? -16.729 -3.662 10.001 1.00 95.81 191 LYS A CA 1
ATOM 1534 C C . LYS A 1 191 ? -16.918 -2.170 9.695 1.00 95.81 191 LYS A C 1
ATOM 1536 O O . LYS A 1 191 ? -16.803 -1.765 8.545 1.00 95.81 191 LYS A O 1
ATOM 1541 N N . GLN A 1 192 ? -17.200 -1.360 10.717 1.00 96.69 192 GLN A N 1
ATOM 1542 C CA . GLN A 1 192 ? -17.358 0.086 10.545 1.00 96.69 192 GLN A CA 1
ATOM 1543 C C . GLN A 1 192 ? -16.044 0.761 10.123 1.00 96.69 192 GLN A C 1
ATOM 1545 O O . GLN A 1 192 ? -16.038 1.519 9.160 1.00 96.69 192 GLN A O 1
ATOM 1550 N N . VAL A 1 193 ? -14.934 0.442 10.802 1.00 97.44 193 VAL A N 1
ATOM 1551 C CA . VAL A 1 193 ? -13.605 0.990 10.479 1.00 97.44 193 VAL A CA 1
ATOM 1552 C C . VAL A 1 193 ? -13.218 0.621 9.054 1.0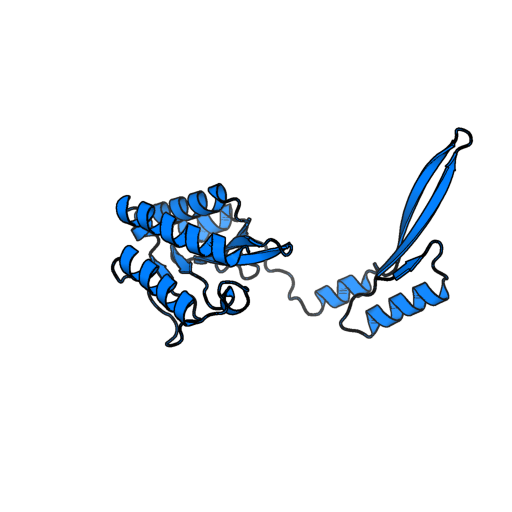0 97.44 193 VAL A C 1
ATOM 1554 O O . VAL A 1 193 ? -12.762 1.482 8.313 1.00 97.44 193 VAL A O 1
ATOM 1557 N N . PHE A 1 194 ? -13.435 -0.632 8.648 1.00 98.06 194 PHE A N 1
ATOM 1558 C CA . PHE A 1 194 ? -13.109 -1.063 7.293 1.00 98.06 194 PHE A CA 1
ATOM 1559 C C . PHE A 1 194 ? -13.964 -0.360 6.236 1.00 98.06 194 PHE A C 1
ATOM 1561 O O . PHE A 1 194 ? -13.413 0.174 5.281 1.00 98.06 194 PHE A O 1
ATOM 1568 N N . SER A 1 195 ? -15.282 -0.270 6.435 1.00 97.25 195 SER A N 1
ATOM 1569 C CA . SER A 1 195 ? -16.169 0.415 5.487 1.00 97.25 195 SER A CA 1
ATOM 1570 C C . SER A 1 195 ? -15.791 1.885 5.290 1.00 97.25 195 SER A C 1
ATOM 1572 O O . SER A 1 195 ? -15.818 2.377 4.166 1.00 97.25 195 SER A O 1
ATOM 1574 N N . GLU A 1 196 ? -15.441 2.592 6.364 1.00 97.81 196 GLU A N 1
ATOM 1575 C CA . GLU A 1 196 ? -14.990 3.984 6.283 1.00 97.81 196 GLU A CA 1
ATOM 1576 C C . GLU A 1 196 ? -13.584 4.079 5.667 1.00 97.81 196 GLU A C 1
ATOM 1578 O O . GLU A 1 196 ? -13.319 4.964 4.854 1.00 97.81 196 GLU A O 1
ATOM 1583 N N . PHE A 1 197 ? -12.695 3.131 5.984 1.00 98.19 197 PHE A N 1
ATOM 1584 C CA . PHE A 1 197 ? -11.342 3.069 5.431 1.00 98.19 197 PHE A CA 1
ATOM 1585 C C . PHE A 1 197 ? -11.374 2.905 3.912 1.00 98.19 197 PHE A C 1
ATOM 1587 O O . PHE A 1 197 ? -10.631 3.600 3.222 1.00 98.19 197 PHE A O 1
ATOM 1594 N N . GLN A 1 198 ? -12.256 2.044 3.392 1.00 97.81 198 GLN A N 1
ATOM 1595 C CA . GLN A 1 198 ? -12.415 1.822 1.954 1.00 97.81 198 GLN A CA 1
ATOM 1596 C C . GLN A 1 198 ? -12.722 3.125 1.213 1.00 97.81 198 GLN A C 1
ATOM 1598 O O . GLN A 1 198 ? -12.091 3.403 0.201 1.00 97.81 198 GLN A O 1
ATOM 1603 N N . ILE A 1 199 ? -13.606 3.969 1.753 1.00 98.06 199 ILE A N 1
ATOM 1604 C CA . ILE A 1 199 ? -13.981 5.248 1.132 1.00 98.06 199 ILE A CA 1
ATOM 1605 C C . ILE A 1 199 ? -12.758 6.164 0.978 1.00 98.06 199 ILE A C 1
ATOM 1607 O O . ILE A 1 199 ? -12.523 6.729 -0.094 1.00 98.06 199 ILE A O 1
ATOM 1611 N N . ILE A 1 200 ? -11.958 6.302 2.038 1.00 98.00 200 ILE A N 1
ATOM 1612 C CA . ILE A 1 200 ? -10.770 7.168 2.020 1.00 98.00 200 ILE A CA 1
ATOM 1613 C C . ILE A 1 200 ? -9.666 6.559 1.147 1.00 98.00 200 ILE A C 1
ATOM 1615 O O . ILE A 1 200 ? -9.003 7.273 0.391 1.00 98.00 200 ILE A O 1
ATOM 1619 N N . ALA A 1 201 ? -9.489 5.238 1.202 1.00 97.69 201 ALA A N 1
ATOM 1620 C CA . ALA A 1 201 ? -8.533 4.519 0.372 1.00 97.69 201 ALA A CA 1
ATOM 1621 C C . ALA A 1 201 ? -8.879 4.622 -1.120 1.00 97.69 201 ALA A C 1
ATOM 1623 O O . ALA A 1 201 ? -7.985 4.902 -1.913 1.00 97.69 201 ALA A O 1
ATOM 1624 N N . ASP A 1 202 ? -10.152 4.512 -1.496 1.00 97.62 202 ASP A N 1
ATOM 1625 C CA . ASP A 1 202 ? -10.620 4.647 -2.879 1.00 97.62 202 ASP A CA 1
ATOM 1626 C C . ASP A 1 202 ? -10.407 6.064 -3.416 1.00 97.62 202 ASP A C 1
ATOM 1628 O O . ASP A 1 202 ? -9.885 6.245 -4.520 1.00 97.62 202 ASP A O 1
ATOM 1632 N N . LYS A 1 203 ? -10.696 7.087 -2.601 1.00 97.00 203 LYS A N 1
ATOM 1633 C CA . LYS A 1 203 ? -10.335 8.480 -2.905 1.00 97.00 203 LYS A CA 1
ATOM 1634 C C . LY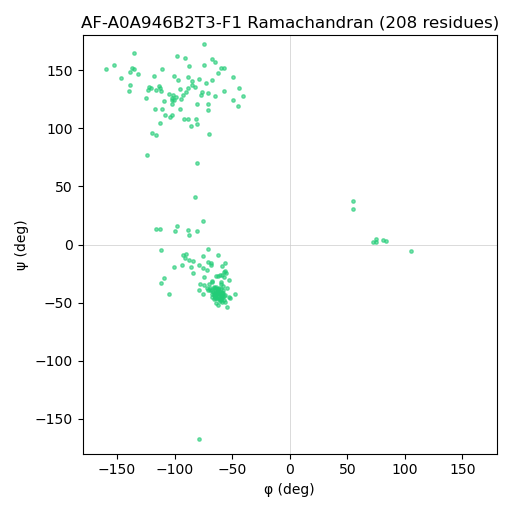S A 1 203 ? -8.825 8.621 -3.131 1.00 97.00 203 LYS A C 1
ATOM 1636 O O . LYS A 1 203 ? -8.406 9.233 -4.115 1.00 97.00 203 LYS A O 1
ATOM 1641 N N . TYR A 1 204 ? -8.002 8.054 -2.248 1.00 96.25 204 TYR A N 1
ATOM 1642 C CA . TYR A 1 204 ? -6.543 8.145 -2.347 1.00 96.25 204 TYR A CA 1
ATOM 1643 C C . TYR A 1 204 ? -5.993 7.436 -3.594 1.00 96.25 204 TYR A C 1
ATOM 1645 O O . TYR A 1 204 ? -5.168 8.009 -4.310 1.00 96.25 204 TYR A O 1
ATOM 1653 N N . ILE A 1 205 ? -6.495 6.236 -3.899 1.00 96.25 205 ILE A N 1
ATOM 1654 C CA . ILE A 1 205 ? -6.160 5.469 -5.106 1.00 96.25 205 ILE A CA 1
ATOM 1655 C C . ILE A 1 205 ? -6.549 6.255 -6.360 1.00 96.25 205 ILE A C 1
ATOM 1657 O O . ILE A 1 205 ? -5.720 6.424 -7.255 1.00 96.25 205 ILE A O 1
ATOM 1661 N N . SER A 1 206 ? -7.770 6.795 -6.418 1.00 95.50 206 SER A N 1
ATOM 1662 C CA . SER A 1 206 ? -8.236 7.585 -7.562 1.00 95.50 206 SER A CA 1
ATOM 1663 C C . SER A 1 206 ? -7.349 8.805 -7.817 1.00 95.50 206 SER A C 1
ATOM 1665 O O . SER A 1 206 ? -7.045 9.112 -8.964 1.00 95.50 206 SER A O 1
ATOM 1667 N N . LEU A 1 207 ? -6.916 9.514 -6.772 1.00 94.94 207 LEU A N 1
ATOM 1668 C CA . LEU A 1 207 ? -6.023 10.666 -6.932 1.00 94.94 207 LEU A CA 1
ATOM 1669 C C . LEU A 1 207 ? -4.617 10.240 -7.382 1.00 94.94 207 LEU A C 1
ATOM 1671 O O . LEU A 1 207 ? -3.982 10.924 -8.181 1.00 94.94 207 LEU A O 1
ATOM 1675 N N . ALA A 1 208 ? -4.116 9.109 -6.888 1.00 93.12 208 ALA A N 1
ATOM 1676 C CA . ALA A 1 208 ? -2.780 8.628 -7.226 1.00 93.12 208 ALA A CA 1
ATOM 1677 C C . ALA A 1 208 ? -2.662 8.034 -8.638 1.00 93.12 208 ALA A C 1
ATOM 1679 O O . ALA A 1 208 ? -1.571 8.054 -9.216 1.00 93.12 208 ALA A O 1
ATOM 1680 N N . THR A 1 209 ? -3.756 7.490 -9.172 1.00 90.25 209 THR A N 1
ATOM 1681 C CA . THR A 1 209 ? -3.784 6.784 -10.464 1.00 90.25 209 THR A CA 1
ATOM 1682 C C . THR A 1 209 ? -4.025 7.690 -11.669 1.00 90.25 209 THR A C 1
ATOM 1684 O O . THR A 1 209 ? -3.739 7.276 -12.793 1.00 90.25 209 THR A O 1
ATOM 1687 N N . GLN A 1 210 ? -4.451 8.936 -11.448 1.0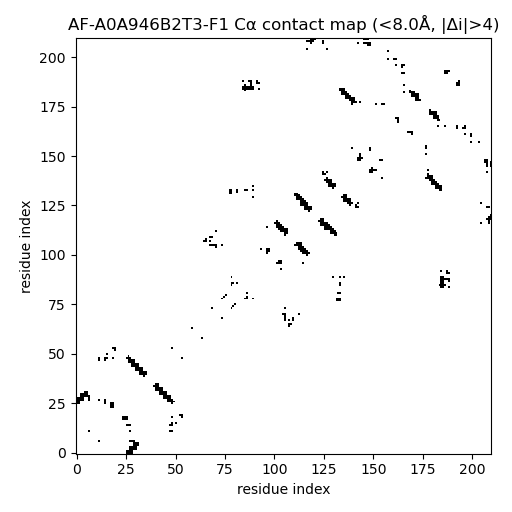0 85.75 210 GLN A N 1
ATOM 1688 C CA . GLN A 1 210 ? -4.575 9.958 -12.494 1.00 85.75 210 GLN A CA 1
ATOM 1689 C C . GLN A 1 210 ? -3.223 10.460 -13.051 1.00 85.75 210 GLN A C 1
ATOM 1691 O O . GLN A 1 210 ? -2.140 10.332 -12.407 1.00 85.75 210 GLN A O 1
#

Sequence (210 aa):
MIAADEIPLELARILEFMNEQMRAEVWGVELRYYEASDGRRTLVPRIIGDTAKSYLNRTRNSRAPAPHISQEDWLQEYIEPLDPRTKAGVDIMLEFLNERSASVEVNNSGYAISGAFERVSGRLAYLFRIRQDGSIRIDFGWSKTYPQLNNEQLRIEIQQEFNQVLKGNLKTTTKSHSGAPSFDASLLTQKQVFSEFQIIADKYISLATQ

Solvent-accessible surface area (backbone atoms only — not comparable to full-atom values): 11513 Å² total; per-residue (Å²): 116,48,78,39,68,70,74,54,72,69,56,52,50,49,35,41,51,43,42,73,76,43,102,52,84,46,43,38,42,26,51,41,72,45,74,45,99,86,74,50,74,47,77,51,77,45,78,42,57,88,43,76,62,56,55,44,62,59,48,74,78,39,74,76,77,61,83,79,64,48,61,65,59,45,39,58,70,38,35,64,79,44,58,73,52,30,37,52,10,45,52,52,51,52,51,58,36,51,79,68,66,28,51,74,43,55,40,91,82,71,61,31,38,33,37,28,34,74,19,78,86,75,44,75,38,64,44,38,35,43,34,57,85,38,31,37,27,46,39,36,53,66,36,50,78,26,79,74,36,46,49,64,68,61,45,46,52,53,52,48,53,53,23,58,54,51,72,68,52,53,44,66,79,46,98,54,84,49,33,52,31,31,30,62,20,37,56,49,65,39,67,67,36,33,59,53,41,49,57,55,49,51,54,51,50,58,42,50,27,91

Foldseek 3Di:
DAEDQDQDPVNLVVQQVCLVPDPDHDKYKHWHWDADPVRDIDIDIDIGRPDVVSVVVVVVPDDPQDPFQFPVNLCVVQPVVDDPLLNVLVVLVVVLLVVVVFDWGQDSVNFWTWGWDQAPVRDIDTAWIQGSNSKIWGAQQCQCVAPLSVDQVVLVVLLVQLCVLLVNQFAFPDPGSRGTTIHRSSSCVPVSSVVSNSVSVVVVSVSRRD

Nearest PDB structures (foldseek):
  6geb-assembly2_L  TM=4.249E-01  e=1.690E+00  Legionella pneumophila
  8tby-assembly1_A  TM=5.255E-01  e=4.552E+00  Mus musculus
  5x11-assembly4_H  TM=3.079E-01  e=2.694E+00  Bacillus spizizenii str. W23
  6j5i-assembly1_G  TM=3.122E-01  e=4.051E+00  Sus scrofa
  5x11-assembly3_D  TM=2.282E-01  e=2.855E+00  Bacillus spizizenii str. W23